Protein AF-A0A5C8A0R7-F1 (afdb_monomer_lite)

Radius of gyration: 26.35 Å; chains: 1; bounding box: 54×66×51 Å

Sequence (247 aa):
MQIGRTAVRHRSPSNAPSEWQQAALAEFAAKVAEGAPAAGMTSSSTVDVNGESRFRFAQSIPTEAPCLACHGDTVAPPIKAEIDKHYPQDTATGFKEGDLRGMFWVEFPMTPAATPVSQNPPDQRAPIVMSEAQRVSLRLEMRGRMETLQGVMAALASGDWSEVAKRAEEGTRGQHRGVDFRSALPQEWFGMARPMHGEFAAIQHEAEGQKRVDVALQHLAKAGQYCTSCHATFRPVTPNESAVAQQ

Secondary structure (DSSP, 8-state):
-EEEEE-SS-SSGGGPPPHHHHHHHHHHHHHHHTT--STT-EEEEEEEETTEEEEEEEEEEE--GGGHHHHBSS--HHHHHHHHHH-TT-----B-TT-EEEEEEEEEE--S------SSS---SEEEE--HHHHHHHHHHHHHHHHHHHHHHHHHHHT-HHHHHHHHHHHHH----SS--GGGS-HHHHHHHHHHHHHHHHHHHHHHTT--HHHHHHHHHHHHHHHHHHHHHEEEE-HHHHHHTT-

Structure (mmCIF, N/CA/C/O backbone):
data_AF-A0A5C8A0R7-F1
#
_entry.id   AF-A0A5C8A0R7-F1
#
loop_
_atom_site.group_PDB
_atom_site.id
_atom_site.type_symbol
_atom_site.label_atom_id
_atom_site.label_alt_id
_atom_site.label_comp_id
_atom_site.label_asym_id
_atom_site.label_entity_id
_atom_site.label_seq_id
_atom_site.pdbx_PDB_ins_code
_atom_site.Cartn_x
_atom_site.Cartn_y
_atom_site.Cartn_z
_atom_site.occupancy
_atom_site.B_iso_or_equiv
_atom_site.auth_seq_id
_atom_site.auth_comp_id
_atom_site.auth_asym_id
_atom_site.auth_atom_id
_atom_site.pdbx_PDB_model_num
ATOM 1 N N . MET A 1 1 ? -5.101 -13.933 -18.119 1.00 85.81 1 MET A N 1
ATOM 2 C CA . MET A 1 1 ? -4.647 -14.387 -16.789 1.00 85.81 1 MET A CA 1
ATOM 3 C C . MET A 1 1 ? -5.835 -14.367 -15.848 1.00 85.81 1 MET A C 1
ATOM 5 O O . MET A 1 1 ? -6.566 -13.385 -15.841 1.00 85.81 1 MET A O 1
ATOM 9 N N . GLN A 1 2 ? -6.041 -15.444 -15.101 1.00 92.12 2 GLN A N 1
ATOM 10 C CA . GLN A 1 2 ? -7.071 -15.581 -14.079 1.00 92.12 2 GLN A CA 1
ATOM 11 C C . GLN A 1 2 ? -6.405 -15.978 -12.763 1.00 92.12 2 GLN A C 1
ATOM 13 O O . GLN A 1 2 ? -5.442 -16.742 -12.762 1.00 92.12 2 GLN A O 1
ATOM 18 N N . ILE A 1 3 ? -6.911 -15.435 -11.661 1.00 96.06 3 ILE A N 1
ATOM 19 C CA . ILE A 1 3 ? -6.436 -15.695 -10.304 1.00 96.06 3 ILE A CA 1
ATOM 20 C C . ILE A 1 3 ? -7.644 -15.842 -9.388 1.00 96.06 3 ILE A C 1
ATOM 22 O O . ILE A 1 3 ? -8.649 -15.149 -9.561 1.00 96.06 3 ILE A O 1
ATOM 26 N N . GLY A 1 4 ? -7.552 -16.724 -8.402 1.00 95.88 4 GLY A N 1
ATOM 27 C CA . GLY A 1 4 ? -8.621 -16.888 -7.433 1.00 95.88 4 GLY A CA 1
ATOM 28 C C . GLY A 1 4 ? -8.250 -17.788 -6.270 1.00 95.88 4 GLY A C 1
ATOM 29 O O . GLY A 1 4 ? -7.100 -18.188 -6.086 1.00 95.88 4 GLY A O 1
ATOM 30 N N . ARG A 1 5 ? -9.267 -18.107 -5.472 1.00 96.50 5 ARG A N 1
ATOM 31 C CA . ARG A 1 5 ? -9.199 -19.088 -4.389 1.00 96.50 5 ARG A CA 1
ATOM 32 C C . ARG A 1 5 ? -10.359 -20.058 -4.516 1.00 96.50 5 ARG A C 1
ATOM 34 O O . ARG A 1 5 ? -11.458 -19.646 -4.862 1.00 96.50 5 ARG A O 1
ATOM 41 N N . THR A 1 6 ? -10.153 -21.325 -4.203 1.00 96.94 6 THR A N 1
ATOM 42 C CA . THR A 1 6 ? -11.236 -22.317 -4.164 1.00 96.94 6 THR A CA 1
ATOM 43 C C . THR A 1 6 ? -10.976 -23.365 -3.086 1.00 96.94 6 THR A C 1
ATOM 45 O O . THR A 1 6 ? -9.922 -23.366 -2.451 1.00 96.94 6 THR A O 1
ATOM 48 N N . ALA A 1 7 ? -11.974 -24.190 -2.797 1.00 95.38 7 ALA A N 1
ATOM 49 C CA . ALA A 1 7 ? -11.929 -25.210 -1.763 1.00 95.38 7 ALA A CA 1
ATOM 50 C C . ALA A 1 7 ? -12.954 -26.307 -2.056 1.00 95.38 7 ALA A C 1
ATOM 52 O O . ALA A 1 7 ? -14.003 -26.037 -2.641 1.00 95.38 7 ALA A O 1
ATOM 53 N N . VAL A 1 8 ? -12.687 -27.519 -1.561 1.00 87.88 8 VAL A N 1
ATOM 54 C CA . VAL A 1 8 ? -13.665 -28.620 -1.582 1.00 87.88 8 VAL A CA 1
ATOM 55 C C . VAL A 1 8 ? -14.896 -28.225 -0.759 1.00 87.88 8 VAL A C 1
ATOM 57 O O . VAL A 1 8 ? -16.015 -28.241 -1.259 1.00 87.88 8 VAL A O 1
ATOM 60 N N . ARG A 1 9 ? -14.665 -27.753 0.475 1.00 93.38 9 ARG A N 1
ATOM 61 C CA . ARG A 1 9 ? -15.673 -27.138 1.351 1.00 93.38 9 ARG A CA 1
ATOM 62 C C . ARG A 1 9 ? -15.682 -25.619 1.159 1.00 93.38 9 ARG A C 1
ATOM 64 O O . ARG A 1 9 ? -14.758 -24.917 1.593 1.00 93.38 9 ARG A O 1
ATOM 71 N N . HIS A 1 10 ? -16.702 -25.098 0.484 1.00 93.06 10 HIS A N 1
ATOM 72 C CA . HIS A 1 10 ? -16.799 -23.689 0.101 1.00 93.06 10 HIS A CA 1
ATOM 73 C C . HIS A 1 10 ? -18.039 -23.006 0.690 1.00 93.06 10 HIS A C 1
ATOM 75 O O . HIS A 1 10 ? -19.079 -23.620 0.905 1.00 93.06 10 HIS A O 1
ATOM 81 N N . ARG A 1 11 ? -17.890 -21.703 0.964 1.00 94.50 11 ARG A N 1
ATOM 82 C CA . ARG A 1 11 ? -18.927 -20.858 1.574 1.00 94.50 11 ARG A CA 1
ATOM 83 C C . ARG A 1 11 ? -19.973 -20.405 0.555 1.00 94.50 11 ARG A C 1
ATOM 85 O O . ARG A 1 11 ? -21.159 -20.390 0.844 1.00 94.50 11 ARG A O 1
ATOM 92 N N . SER A 1 12 ? -19.516 -20.044 -0.643 1.00 93.12 12 SER A N 1
ATOM 93 C CA . SER A 1 12 ? -20.375 -19.639 -1.756 1.00 93.12 12 SER A CA 1
ATOM 94 C C . SER A 1 12 ? -20.307 -20.682 -2.872 1.00 93.12 12 SER A C 1
ATOM 96 O O . SER A 1 12 ? -19.185 -20.996 -3.287 1.00 93.12 12 SER A O 1
ATOM 98 N N . PRO A 1 13 ? -21.444 -21.155 -3.416 1.00 91.81 13 PRO A N 1
ATOM 99 C CA . PRO A 1 13 ? -21.477 -22.056 -4.573 1.00 91.81 13 PRO A CA 1
ATOM 100 C C . PRO A 1 13 ? -20.728 -21.508 -5.791 1.00 91.81 13 PRO A C 1
ATOM 102 O O . PRO A 1 13 ? -20.124 -22.258 -6.549 1.00 91.81 13 PRO A O 1
ATOM 105 N N . SER A 1 14 ? -20.698 -20.181 -5.956 1.00 91.62 14 SER A N 1
ATOM 106 C CA . SER A 1 14 ? -19.953 -19.518 -7.035 1.00 91.62 14 SER A CA 1
ATOM 107 C C . SER A 1 14 ? -18.437 -19.727 -6.951 1.00 91.62 14 SER A C 1
ATOM 109 O O . SER A 1 14 ? -17.717 -19.390 -7.884 1.00 91.62 14 SER A O 1
ATOM 111 N N . ASN A 1 15 ? -17.945 -20.224 -5.815 1.00 92.69 15 ASN A N 1
ATOM 112 C CA . ASN A 1 15 ? -16.539 -20.498 -5.560 1.00 92.69 15 ASN A CA 1
ATOM 113 C C . ASN A 1 15 ? -16.192 -21.988 -5.713 1.00 92.69 15 ASN A C 1
ATOM 115 O O . ASN A 1 15 ? -15.106 -22.402 -5.291 1.00 92.69 15 ASN A O 1
ATOM 119 N N . ALA A 1 16 ? -17.112 -22.793 -6.255 1.00 93.94 16 ALA A N 1
ATOM 120 C CA . ALA A 1 16 ? -16.879 -24.198 -6.540 1.00 93.94 16 ALA A CA 1
ATOM 121 C C . ALA A 1 16 ? -15.702 -24.369 -7.525 1.00 93.94 16 ALA A C 1
ATOM 123 O O . ALA A 1 16 ? -15.569 -23.586 -8.469 1.00 93.94 16 ALA A O 1
ATOM 124 N N . PRO A 1 17 ? -14.827 -25.361 -7.302 1.00 96.25 17 PRO A N 1
ATOM 125 C CA . PRO A 1 17 ? -13.653 -25.575 -8.138 1.00 96.25 17 PRO A CA 1
ATOM 126 C C . PRO A 1 17 ? -14.026 -26.103 -9.532 1.00 96.25 17 PRO A C 1
ATOM 128 O O . PRO A 1 17 ? -14.898 -26.963 -9.669 1.00 96.25 17 PRO A O 1
ATOM 131 N N . SER A 1 18 ? -13.308 -25.647 -10.561 1.00 94.94 18 SER A N 1
ATOM 132 C CA . SER A 1 18 ? -13.307 -26.277 -11.888 1.00 94.94 18 SER A CA 1
ATOM 133 C C . SER A 1 18 ? -12.662 -27.671 -11.851 1.00 94.94 18 SER A C 1
ATOM 135 O O . SER A 1 18 ? -12.066 -28.064 -10.851 1.00 94.94 18 SER A O 1
ATOM 137 N N . GLU A 1 19 ? -12.732 -28.421 -12.950 1.00 94.44 19 GLU A N 1
ATOM 138 C CA . GLU A 1 19 ? -12.201 -29.791 -13.027 1.00 94.44 19 GLU A CA 1
ATOM 139 C C . GLU A 1 19 ? -10.717 -29.894 -12.629 1.00 94.44 19 GLU A C 1
ATOM 141 O O . GLU A 1 19 ? -10.350 -30.680 -11.757 1.00 94.44 19 GLU A O 1
ATOM 146 N N . TRP A 1 20 ? -9.852 -29.03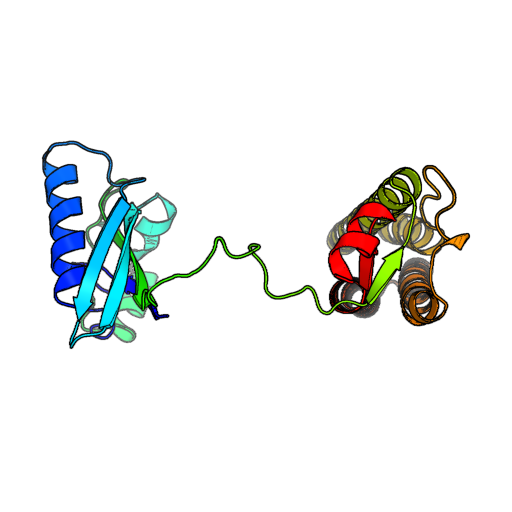9 -13.185 1.00 95.25 20 TRP A N 1
ATOM 147 C CA . TRP A 1 20 ? -8.427 -29.068 -12.837 1.00 95.25 20 TRP A CA 1
ATOM 148 C C . TRP A 1 20 ? -8.173 -28.606 -11.399 1.00 95.25 20 TRP A C 1
ATOM 150 O O . TRP A 1 20 ? -7.243 -29.073 -10.742 1.00 95.25 20 TRP A O 1
ATOM 160 N N . GLN A 1 21 ? -9.015 -27.703 -10.894 1.00 97.69 21 GLN A N 1
ATOM 161 C CA . GLN A 1 21 ? -8.918 -27.221 -9.524 1.00 97.69 21 GLN A CA 1
ATOM 162 C C . GLN A 1 21 ? -9.318 -28.305 -8.520 1.00 97.69 21 GLN A C 1
ATOM 164 O O . GLN A 1 21 ? -8.704 -28.411 -7.461 1.00 97.69 21 GLN A O 1
ATOM 169 N N . GLN A 1 22 ? -10.309 -29.133 -8.861 1.00 96.81 22 GLN A N 1
ATOM 170 C CA . GLN A 1 22 ? -10.687 -30.312 -8.082 1.00 96.81 22 GLN A CA 1
ATOM 171 C C . GLN A 1 22 ? -9.537 -31.316 -8.023 1.00 96.81 22 GLN A C 1
ATOM 173 O O . GLN A 1 22 ? -9.211 -31.790 -6.937 1.00 96.81 22 GLN A O 1
ATOM 178 N N . ALA A 1 23 ? -8.880 -31.583 -9.156 1.00 95.69 23 ALA A N 1
ATOM 179 C CA . ALA A 1 23 ? -7.729 -32.480 -9.205 1.00 95.69 23 ALA A CA 1
ATOM 180 C C . ALA A 1 23 ? -6.568 -31.986 -8.321 1.00 95.69 23 ALA A C 1
ATOM 182 O O . ALA A 1 23 ? -6.043 -32.755 -7.519 1.00 95.69 23 ALA A O 1
ATOM 183 N N . ALA A 1 24 ? -6.220 -30.695 -8.390 1.00 96.44 24 ALA A N 1
ATOM 184 C CA . ALA A 1 24 ? -5.169 -30.113 -7.549 1.00 96.44 24 ALA A CA 1
ATOM 185 C C . ALA A 1 24 ? -5.521 -30.158 -6.047 1.00 96.44 24 ALA A C 1
ATOM 187 O O . ALA A 1 24 ? -4.684 -30.507 -5.215 1.00 96.44 24 ALA A O 1
ATOM 188 N N . LEU A 1 25 ? -6.774 -29.858 -5.685 1.00 97.69 25 LEU A N 1
ATOM 189 C CA . LEU A 1 25 ? -7.250 -29.984 -4.303 1.00 97.69 25 LEU A CA 1
ATOM 190 C C . LEU A 1 25 ? -7.200 -31.433 -3.802 1.00 97.69 25 LEU A C 1
ATOM 192 O O . LEU A 1 25 ? -6.834 -31.656 -2.649 1.00 97.69 25 LEU A O 1
ATOM 196 N N . ALA A 1 26 ? -7.556 -32.403 -4.647 1.00 96.81 26 ALA A N 1
ATOM 197 C CA . ALA A 1 26 ? -7.488 -33.823 -4.313 1.00 96.81 26 ALA A CA 1
ATOM 198 C C . ALA A 1 26 ? -6.038 -34.289 -4.112 1.00 96.81 26 ALA A C 1
ATOM 200 O O . ALA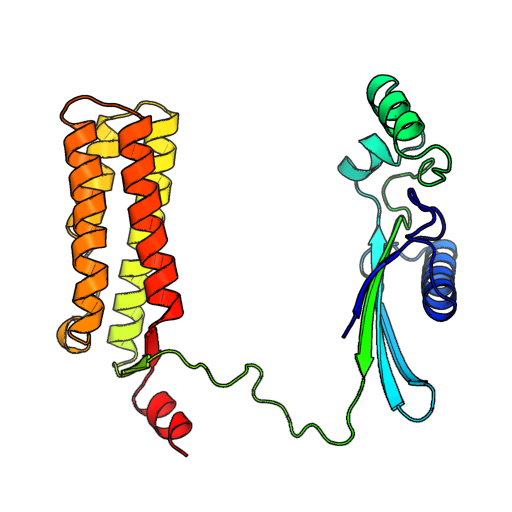 A 1 26 ? -5.765 -35.024 -3.166 1.00 96.81 26 ALA A O 1
ATOM 201 N N . GLU A 1 27 ? -5.102 -33.808 -4.935 1.00 96.50 27 GLU A N 1
ATOM 202 C CA . GLU A 1 27 ? -3.667 -34.073 -4.777 1.00 96.50 27 GLU A CA 1
ATOM 203 C C . GLU A 1 27 ? -3.147 -33.560 -3.423 1.00 96.50 27 GLU A C 1
ATOM 205 O O . GLU A 1 27 ? -2.478 -34.287 -2.687 1.00 96.50 27 GLU A O 1
ATOM 210 N N . PHE A 1 28 ? -3.496 -32.324 -3.051 1.00 97.75 28 PHE A N 1
ATOM 211 C CA . PHE A 1 28 ? -3.139 -31.770 -1.744 1.00 97.75 28 PHE A CA 1
ATOM 212 C C . PHE A 1 28 ? -3.789 -32.542 -0.592 1.00 97.75 28 PHE A C 1
ATOM 214 O O . PHE A 1 28 ? -3.128 -32.818 0.407 1.00 97.75 28 PHE A O 1
ATOM 221 N N . ALA A 1 29 ? -5.063 -32.916 -0.722 1.00 96.00 29 ALA A N 1
ATOM 222 C CA . ALA A 1 29 ? -5.764 -33.687 0.300 1.00 96.00 29 ALA A CA 1
ATOM 223 C C . ALA A 1 29 ? -5.137 -35.076 0.509 1.00 96.00 29 ALA A C 1
ATOM 225 O O . ALA A 1 29 ? -5.003 -35.509 1.652 1.00 96.00 29 ALA A O 1
ATOM 226 N N . ALA A 1 30 ? -4.705 -35.744 -0.565 1.00 96.62 30 ALA A N 1
ATOM 227 C CA . ALA A 1 30 ? -4.010 -37.027 -0.487 1.00 96.62 30 ALA A CA 1
ATOM 228 C C . ALA A 1 30 ? -2.676 -36.902 0.266 1.00 96.62 30 ALA A C 1
ATOM 230 O O . ALA A 1 30 ? -2.440 -37.642 1.216 1.00 96.62 30 ALA A O 1
ATOM 231 N N . LYS A 1 31 ? -1.859 -35.894 -0.065 1.00 96.06 31 LYS A N 1
ATOM 232 C CA . LYS A 1 31 ? -0.596 -35.615 0.644 1.00 96.06 31 LYS A CA 1
ATOM 233 C C . LYS A 1 31 ? -0.813 -35.343 2.136 1.00 96.06 31 LYS A C 1
ATOM 235 O O . LYS A 1 31 ? -0.051 -35.827 2.969 1.00 96.06 31 LYS A O 1
ATOM 240 N N . VAL A 1 32 ? -1.866 -34.602 2.488 1.00 96.25 32 VAL A N 1
ATOM 241 C CA . VAL A 1 32 ? -2.235 -34.367 3.896 1.00 96.25 32 VAL A CA 1
ATOM 242 C C . VAL A 1 32 ? -2.651 -35.664 4.589 1.00 96.25 32 VAL A C 1
ATOM 244 O O . VAL A 1 32 ? -2.243 -35.903 5.723 1.00 96.25 32 VAL A O 1
ATOM 247 N N . ALA A 1 33 ? -3.408 -36.532 3.913 1.00 94.44 33 ALA A N 1
ATOM 248 C CA . ALA A 1 33 ? -3.786 -37.841 4.448 1.00 94.44 33 ALA A CA 1
ATOM 249 C C . ALA A 1 33 ? -2.574 -38.767 4.670 1.00 94.44 33 ALA A C 1
ATOM 251 O O . ALA A 1 33 ? -2.596 -39.599 5.574 1.00 94.44 33 ALA A O 1
ATOM 252 N N . GLU A 1 34 ? -1.503 -38.587 3.896 1.00 95.94 34 GLU A N 1
ATOM 253 C CA . GLU A 1 34 ? -0.212 -39.271 4.063 1.00 95.94 34 GLU A CA 1
ATOM 254 C C . GLU A 1 34 ? 0.672 -38.654 5.168 1.00 95.94 34 GLU A C 1
ATOM 256 O O . GLU A 1 34 ? 1.753 -39.166 5.458 1.00 95.94 34 GLU A O 1
ATOM 261 N N . GLY A 1 35 ? 0.216 -37.579 5.820 1.00 94.25 35 GLY A N 1
ATOM 262 C CA . GLY A 1 35 ? 0.898 -36.935 6.944 1.00 94.25 35 GLY A CA 1
ATOM 263 C C . GLY A 1 35 ? 1.738 -35.710 6.576 1.00 94.25 35 GLY A C 1
ATOM 264 O O . GLY A 1 35 ? 2.424 -35.168 7.444 1.00 94.25 35 GLY A O 1
ATOM 265 N N . ALA A 1 36 ? 1.695 -35.239 5.324 1.00 95.00 36 ALA A N 1
ATOM 266 C CA . ALA A 1 36 ? 2.331 -33.977 4.958 1.00 95.00 36 ALA A CA 1
ATOM 267 C C . ALA A 1 36 ? 1.569 -32.780 5.567 1.00 95.00 36 ALA A C 1
ATOM 269 O O . ALA A 1 36 ? 0.337 -32.801 5.647 1.00 95.00 36 ALA A O 1
ATOM 270 N N . PRO A 1 37 ? 2.260 -31.697 5.967 1.00 95.56 37 PRO A N 1
ATOM 271 C CA . PRO A 1 37 ? 1.583 -30.492 6.429 1.00 95.56 37 PRO A CA 1
ATOM 272 C C . PRO A 1 37 ? 0.761 -29.857 5.298 1.00 95.56 37 PRO A C 1
ATOM 274 O O . PRO A 1 37 ? 1.216 -29.767 4.157 1.00 95.56 37 PRO A O 1
ATOM 277 N N . ALA A 1 38 ? -0.427 -29.334 5.623 1.00 94.81 38 ALA A N 1
ATOM 278 C CA . ALA A 1 38 ? -1.249 -28.597 4.659 1.00 94.81 38 ALA A CA 1
ATOM 279 C C . ALA A 1 38 ? -0.579 -27.300 4.169 1.00 94.81 38 ALA A C 1
ATOM 281 O O . ALA A 1 38 ? -0.938 -26.775 3.116 1.00 94.81 38 ALA A O 1
ATOM 282 N N . ALA A 1 39 ? 0.376 -26.765 4.931 1.00 93.31 39 ALA A N 1
ATOM 283 C CA . ALA A 1 39 ? 1.085 -25.533 4.621 1.00 93.31 39 ALA A CA 1
ATOM 284 C C . ALA A 1 39 ? 2.169 -25.735 3.548 1.00 93.31 39 ALA A C 1
ATOM 286 O O . ALA A 1 39 ? 2.936 -26.693 3.589 1.00 93.31 39 ALA A O 1
ATOM 287 N N . GLY A 1 40 ? 2.275 -24.781 2.620 1.00 86.56 40 GLY A N 1
ATOM 288 C CA . GLY A 1 40 ? 3.410 -24.680 1.694 1.00 86.56 40 GLY A CA 1
ATOM 289 C C . GLY A 1 40 ? 3.401 -25.644 0.503 1.00 86.56 40 GLY A C 1
ATOM 290 O O . GLY A 1 40 ? 4.358 -25.636 -0.270 1.00 86.56 40 GLY A O 1
ATOM 291 N N . MET A 1 41 ? 2.346 -26.440 0.302 1.00 93.56 41 MET A N 1
ATOM 292 C CA . MET A 1 41 ? 2.242 -27.280 -0.891 1.00 93.56 41 MET A CA 1
ATOM 293 C C . MET A 1 41 ? 1.936 -26.438 -2.127 1.00 93.56 41 MET A C 1
ATOM 295 O O . MET A 1 41 ? 1.079 -25.552 -2.107 1.00 93.56 41 MET A O 1
ATOM 299 N N . THR A 1 42 ? 2.617 -26.759 -3.223 1.00 94.81 42 THR A N 1
ATOM 300 C CA . THR A 1 42 ? 2.369 -26.169 -4.536 1.00 94.81 42 THR A CA 1
ATOM 301 C C . THR A 1 42 ? 2.262 -27.258 -5.600 1.00 94.81 42 THR A C 1
ATOM 303 O O . THR A 1 42 ? 2.804 -28.353 -5.443 1.00 94.81 42 THR A O 1
ATOM 306 N N . SER A 1 43 ? 1.525 -26.963 -6.666 1.00 89.62 43 SER A N 1
ATOM 307 C CA . SER A 1 43 ? 1.430 -27.784 -7.874 1.00 89.62 43 SER A CA 1
ATOM 308 C C . SER A 1 43 ? 1.411 -26.854 -9.082 1.00 89.62 43 SER A C 1
ATOM 310 O O . SER A 1 43 ? 0.799 -25.782 -9.041 1.00 89.62 43 SER A O 1
ATOM 312 N N . SER A 1 44 ? 2.112 -27.225 -10.149 1.00 90.88 44 SER A N 1
ATOM 313 C CA . SER A 1 44 ? 2.114 -26.472 -11.397 1.00 90.88 44 SER A CA 1
ATOM 314 C C . SER A 1 44 ? 2.126 -27.401 -12.598 1.00 90.88 44 SER A C 1
ATOM 316 O O . SER A 1 44 ? 2.673 -28.501 -12.559 1.00 90.88 44 SER A O 1
ATOM 318 N N . SER A 1 45 ? 1.483 -26.965 -13.675 1.00 88.56 45 SER A N 1
ATOM 319 C CA . SER A 1 45 ? 1.445 -27.704 -14.932 1.00 88.56 45 SER A CA 1
ATOM 320 C C . SER A 1 45 ? 1.273 -26.757 -16.108 1.00 88.56 45 SER A C 1
ATOM 322 O O . SER A 1 45 ? 0.653 -25.702 -15.989 1.00 88.56 45 SER A O 1
ATOM 324 N N . THR A 1 46 ? 1.804 -27.160 -17.256 1.00 90.00 46 THR A N 1
ATOM 325 C CA . THR A 1 46 ? 1.467 -26.558 -18.544 1.00 90.00 46 THR A CA 1
ATOM 326 C C . THR A 1 46 ? 0.598 -27.551 -19.297 1.00 90.00 46 THR A C 1
ATOM 328 O O . THR A 1 46 ? 0.973 -28.715 -19.428 1.00 90.00 46 THR A O 1
ATOM 331 N N . VAL A 1 47 ? -0.564 -27.107 -19.762 1.00 89.38 47 VAL A N 1
ATOM 332 C CA . VAL A 1 47 ? -1.540 -27.934 -20.476 1.00 89.38 47 VAL A CA 1
ATOM 333 C C . VAL A 1 47 ? -1.988 -27.236 -21.750 1.00 89.38 47 VAL A C 1
ATOM 335 O O . VAL A 1 47 ? -2.095 -26.016 -21.774 1.00 89.38 47 VAL A O 1
ATOM 338 N N . ASP A 1 48 ? -2.306 -27.988 -22.794 1.00 88.31 48 ASP A N 1
ATOM 339 C CA . ASP A 1 48 ? -2.964 -27.430 -23.973 1.00 88.31 48 ASP A CA 1
ATOM 340 C C . ASP A 1 48 ? -4.482 -27.449 -23.778 1.00 88.31 48 ASP A C 1
ATOM 342 O O . ASP A 1 48 ? -5.090 -28.500 -23.576 1.00 88.31 48 ASP A O 1
ATOM 346 N N . VAL A 1 49 ? -5.109 -26.273 -23.835 1.00 83.62 49 VAL A N 1
ATOM 347 C CA . VAL A 1 49 ? -6.563 -26.106 -23.745 1.00 83.62 49 VAL A CA 1
ATOM 348 C C . VAL A 1 49 ? -7.037 -25.488 -25.052 1.00 83.62 49 VAL A C 1
ATOM 350 O O . VAL A 1 49 ? -6.758 -24.326 -25.328 1.00 83.62 49 VAL A O 1
ATOM 353 N N . ASN A 1 50 ? -7.751 -26.262 -25.875 1.00 84.44 50 ASN A N 1
ATOM 354 C CA . ASN A 1 50 ? -8.271 -25.815 -27.177 1.00 84.44 50 ASN A CA 1
ATOM 355 C C . ASN A 1 50 ? -7.195 -25.240 -28.124 1.00 84.44 50 ASN A C 1
ATOM 357 O O . ASN A 1 50 ? -7.444 -24.271 -28.837 1.00 84.44 50 ASN A O 1
ATOM 361 N N . GLY A 1 51 ? -5.994 -25.829 -28.125 1.00 81.50 51 GLY A N 1
ATOM 362 C CA . GLY A 1 51 ? -4.872 -25.378 -28.958 1.00 81.50 51 GLY A CA 1
ATOM 363 C C . GLY A 1 51 ? -4.107 -24.167 -28.410 1.00 81.50 51 GLY A C 1
ATOM 364 O O . GLY A 1 51 ? -3.200 -23.678 -29.077 1.00 81.50 51 GLY A O 1
ATOM 365 N N . GLU A 1 52 ? -4.443 -23.694 -27.207 1.00 83.25 52 GLU A N 1
ATOM 366 C CA . GLU A 1 52 ? -3.695 -22.671 -26.478 1.00 83.25 52 GLU A CA 1
ATOM 367 C C . GLU A 1 52 ? -2.985 -23.314 -25.280 1.00 83.25 52 GLU A C 1
ATOM 369 O O . GLU A 1 52 ? -3.631 -23.853 -24.375 1.00 83.25 52 GLU A O 1
ATOM 374 N N . SER A 1 53 ? -1.654 -23.246 -25.258 1.00 88.75 53 SER A N 1
ATOM 375 C CA . SER A 1 53 ? -0.878 -23.686 -24.101 1.00 88.75 53 SER A CA 1
ATOM 376 C C . SER A 1 53 ? -1.198 -22.782 -22.912 1.00 88.75 53 SER A C 1
ATOM 378 O O . SER A 1 53 ? -1.221 -21.560 -23.045 1.00 88.75 53 SER A O 1
ATOM 380 N N . ARG A 1 54 ? -1.475 -23.352 -21.741 1.00 89.81 54 ARG A N 1
ATOM 381 C CA . ARG A 1 54 ? -1.826 -22.638 -20.510 1.00 89.81 54 ARG A CA 1
ATOM 382 C C . ARG A 1 54 ? -1.021 -23.159 -19.340 1.00 89.81 54 ARG A C 1
ATOM 384 O O . ARG A 1 54 ? -0.975 -24.359 -19.095 1.00 89.81 54 ARG A O 1
ATOM 391 N N . PHE A 1 55 ? -0.437 -22.242 -18.584 1.00 92.12 55 PHE A N 1
ATOM 392 C CA . PHE A 1 55 ? 0.186 -22.542 -17.309 1.00 92.12 55 PHE A CA 1
ATOM 393 C C . PHE A 1 55 ? -0.845 -22.445 -16.194 1.00 92.12 55 PHE A C 1
ATOM 395 O O . PHE A 1 55 ? -1.622 -21.489 -16.126 1.00 92.12 55 PHE A O 1
ATOM 402 N N . ARG A 1 56 ? -0.821 -23.435 -15.309 1.00 96.00 56 ARG A N 1
ATOM 403 C CA . ARG A 1 56 ? -1.636 -23.542 -14.106 1.00 96.00 56 ARG A CA 1
ATOM 404 C C . ARG A 1 56 ? -0.718 -23.633 -12.907 1.00 96.00 56 ARG A C 1
ATOM 406 O O . ARG A 1 56 ? 0.250 -24.389 -12.916 1.00 96.00 56 ARG A O 1
ATOM 413 N N . PHE A 1 57 ? -1.061 -22.899 -11.864 1.00 96.25 57 PHE A N 1
ATOM 414 C CA . PHE A 1 57 ? -0.409 -22.970 -10.568 1.00 96.25 57 PHE A CA 1
ATOM 415 C C . PHE A 1 57 ? -1.463 -23.042 -9.473 1.00 96.25 57 PHE A C 1
ATOM 417 O O . PHE A 1 57 ? -2.477 -22.344 -9.537 1.00 96.25 57 PHE A O 1
ATOM 424 N N . ALA A 1 58 ? -1.203 -23.860 -8.463 1.00 97.12 58 ALA A N 1
ATOM 425 C CA . ALA A 1 58 ? -2.007 -23.980 -7.263 1.00 97.12 58 ALA A CA 1
ATOM 426 C C . ALA A 1 58 ? -1.104 -23.976 -6.028 1.00 97.12 58 ALA A C 1
ATOM 428 O O . ALA A 1 58 ? -0.038 -24.591 -6.027 1.00 97.12 58 ALA A O 1
ATOM 429 N N . GLN A 1 59 ? -1.558 -23.318 -4.966 1.00 97.75 59 GLN A N 1
ATOM 430 C CA . GLN A 1 59 ? -0.899 -23.297 -3.664 1.00 97.75 59 GLN A CA 1
ATOM 431 C C . GLN A 1 59 ? -1.923 -23.564 -2.569 1.00 97.75 59 GLN A C 1
ATOM 433 O O . GLN A 1 59 ? -2.957 -22.897 -2.517 1.00 97.75 59 GLN A O 1
ATOM 438 N N . SER A 1 60 ? -1.638 -24.519 -1.689 1.00 97.50 60 SER A N 1
ATOM 439 C CA . SER A 1 60 ? -2.531 -24.878 -0.591 1.00 97.50 60 SER A CA 1
ATOM 440 C C . SER A 1 60 ? -2.715 -23.732 0.412 1.00 97.50 60 SER A C 1
ATOM 442 O O . SER A 1 60 ? -1.822 -22.918 0.652 1.00 97.50 60 SER A O 1
ATOM 444 N N . ILE A 1 61 ? -3.901 -23.680 1.015 1.00 97.75 61 ILE A N 1
ATOM 445 C CA . ILE A 1 61 ? -4.243 -22.777 2.115 1.00 97.75 61 ILE A CA 1
ATOM 446 C C . ILE A 1 61 ? -4.471 -23.650 3.350 1.00 97.75 61 ILE A C 1
ATOM 448 O O . ILE A 1 61 ? -5.474 -24.369 3.377 1.00 97.75 61 ILE A O 1
ATOM 452 N N . PRO A 1 62 ? -3.583 -23.623 4.355 1.00 97.19 62 PRO A N 1
ATOM 453 C CA . PRO A 1 62 ? -3.865 -24.218 5.654 1.00 97.19 62 PRO A CA 1
ATOM 454 C C . PRO A 1 62 ? -4.826 -23.325 6.454 1.00 97.19 62 PRO A C 1
ATOM 456 O O . PRO A 1 62 ? -4.943 -22.124 6.204 1.00 97.19 62 PRO A O 1
ATOM 459 N N . THR A 1 63 ? -5.521 -23.892 7.430 1.00 97.31 63 THR A N 1
ATOM 460 C CA . THR A 1 63 ? -6.170 -23.121 8.496 1.00 97.31 63 THR A CA 1
ATOM 461 C C . THR A 1 63 ? -5.170 -22.761 9.592 1.00 97.31 63 THR A C 1
ATOM 463 O O . THR A 1 63 ? -4.366 -23.583 10.020 1.00 97.31 63 THR A O 1
ATOM 466 N N . GLU A 1 64 ? -5.284 -21.540 10.101 1.00 96.00 64 GLU A N 1
ATOM 467 C CA . GLU A 1 64 ? -4.575 -21.049 11.291 1.00 96.00 64 GLU A CA 1
ATOM 468 C C . GLU A 1 64 ? -5.597 -20.635 12.360 1.00 96.00 64 GLU A C 1
ATOM 470 O O . GLU A 1 64 ? -6.791 -20.513 12.056 1.00 96.00 64 GLU A O 1
ATOM 475 N N . ALA A 1 65 ? -5.157 -20.366 13.594 1.00 96.12 65 ALA A N 1
ATOM 476 C CA . ALA A 1 65 ? -6.043 -19.958 14.690 1.00 96.12 65 ALA A CA 1
ATOM 477 C C . ALA A 1 65 ? -7.099 -18.882 14.315 1.00 96.12 65 ALA A C 1
ATOM 479 O O . ALA A 1 65 ? -8.280 -19.089 14.618 1.00 96.12 65 ALA A O 1
ATOM 480 N N . PRO A 1 66 ? -6.779 -17.787 13.586 1.00 96.44 66 PRO A N 1
ATOM 481 C CA . PRO A 1 66 ? -7.787 -16.800 13.182 1.00 96.44 66 PRO A CA 1
ATOM 482 C C . PRO A 1 66 ? -8.844 -17.343 12.209 1.00 96.44 66 PRO A C 1
ATOM 484 O O . PRO A 1 66 ? -9.985 -16.882 12.209 1.00 96.44 66 PRO A O 1
ATOM 487 N N . CYS A 1 67 ? -8.500 -18.334 11.379 1.00 96.69 67 CYS A N 1
ATOM 488 C CA . CYS A 1 67 ? -9.440 -18.939 10.436 1.00 96.69 67 CYS A CA 1
ATOM 489 C C . CYS A 1 67 ? -10.592 -19.643 11.165 1.00 96.69 67 CYS A C 1
ATOM 491 O O . CYS A 1 67 ? -11.723 -19.665 10.667 1.00 96.69 67 CYS A O 1
ATOM 493 N N . LEU A 1 68 ? -10.315 -20.207 12.344 1.00 97.56 68 LEU A N 1
ATOM 494 C CA . LEU A 1 68 ? -11.249 -21.056 13.080 1.00 97.56 68 LEU A CA 1
ATOM 495 C C . LEU A 1 68 ? -12.431 -20.288 13.676 1.00 97.56 68 LEU A C 1
ATOM 497 O O . LEU A 1 68 ? -13.473 -20.892 13.908 1.00 97.56 68 LEU A O 1
ATOM 501 N N . ALA A 1 69 ? -12.338 -18.962 13.811 1.00 97.12 69 ALA A N 1
ATOM 502 C CA . ALA A 1 69 ? -13.464 -18.132 14.246 1.00 97.12 69 ALA A CA 1
ATOM 503 C C . ALA A 1 69 ? -14.712 -18.308 13.357 1.00 97.12 69 ALA A C 1
ATOM 505 O O . ALA A 1 69 ? -15.839 -18.242 13.848 1.00 97.12 69 ALA A O 1
ATOM 506 N N . CYS A 1 70 ? -14.509 -18.568 12.058 1.00 96.75 70 CYS A N 1
ATOM 507 C CA . CYS A 1 70 ? -15.587 -18.734 11.076 1.00 96.75 70 CYS A CA 1
ATOM 508 C C . CYS A 1 70 ? -15.566 -20.092 10.355 1.00 96.75 70 CYS A C 1
ATOM 510 O O . CYS A 1 70 ? -16.528 -20.424 9.660 1.00 96.75 70 CYS A O 1
ATOM 512 N N . HIS A 1 71 ? -14.460 -20.833 10.426 1.00 97.12 71 HIS A N 1
ATOM 513 C CA . HIS A 1 71 ? -14.286 -22.130 9.764 1.00 97.12 71 HIS A CA 1
ATOM 514 C C . HIS A 1 71 ? -14.144 -23.292 10.753 1.00 97.12 71 HIS A C 1
ATOM 516 O O . HIS A 1 71 ? -14.121 -24.439 10.326 1.00 97.12 71 HIS A O 1
ATOM 522 N N . GLY A 1 72 ? -14.065 -23.022 12.055 1.00 96.50 72 GLY A N 1
ATOM 523 C CA . GLY A 1 72 ? -13.826 -24.038 13.071 1.00 96.50 72 GLY A CA 1
ATOM 524 C C . GLY A 1 72 ? -14.935 -25.084 13.197 1.00 96.50 72 GLY A C 1
ATOM 525 O O . GLY A 1 72 ? -16.033 -24.929 12.654 1.00 96.50 72 GLY A O 1
ATOM 526 N N . ASP A 1 73 ? -14.652 -26.130 13.975 1.00 94.50 73 ASP A N 1
ATOM 527 C CA . ASP A 1 73 ? -15.651 -27.101 14.453 1.00 94.50 73 ASP A CA 1
ATOM 528 C C . ASP A 1 73 ? -16.757 -26.437 15.287 1.00 94.50 73 ASP A C 1
ATOM 530 O O . ASP A 1 73 ? -17.904 -26.877 15.282 1.00 94.50 73 ASP A O 1
ATOM 534 N N . THR A 1 74 ? -16.427 -25.355 15.996 1.00 94.12 74 THR A N 1
ATOM 535 C CA . THR A 1 74 ? -17.381 -24.561 16.778 1.00 94.12 74 THR A CA 1
ATOM 536 C C . THR A 1 74 ? -17.313 -23.104 16.339 1.00 94.12 74 THR A C 1
ATOM 538 O O . THR A 1 74 ? -16.282 -22.453 16.484 1.00 94.12 74 THR A O 1
ATOM 541 N N . VAL A 1 75 ? -18.428 -22.586 15.823 1.00 96.19 75 VAL A N 1
ATOM 542 C CA . VAL A 1 75 ? -18.584 -21.183 15.417 1.00 96.19 75 VAL A CA 1
ATOM 543 C C . VAL A 1 75 ? -19.534 -20.497 16.394 1.00 96.19 75 VAL A C 1
ATOM 545 O O . VAL A 1 75 ? -20.617 -21.012 16.675 1.00 96.19 75 VAL A O 1
ATOM 548 N N . ALA A 1 76 ? -19.137 -19.335 16.919 1.00 96.88 76 ALA A N 1
ATOM 549 C CA . ALA A 1 76 ? -19.933 -18.605 17.902 1.00 96.88 76 ALA A CA 1
ATOM 550 C C . ALA A 1 76 ? -21.321 -18.230 17.334 1.00 96.88 76 ALA A C 1
ATOM 552 O O . ALA A 1 76 ? -21.401 -17.833 16.167 1.00 96.88 76 ALA A O 1
ATOM 553 N N . PRO A 1 77 ? -22.407 -18.279 18.136 1.00 97.56 77 PRO A N 1
ATOM 554 C CA . PRO A 1 77 ? -23.768 -18.072 17.633 1.00 97.56 77 PRO A CA 1
ATOM 555 C C . PRO A 1 77 ? -23.983 -16.782 16.820 1.00 97.56 77 PRO A C 1
ATOM 557 O O . PRO A 1 77 ? -24.610 -16.872 15.764 1.00 97.56 77 PRO A O 1
ATOM 560 N N . PRO A 1 78 ? -23.430 -15.608 17.206 1.00 96.88 78 PRO A N 1
ATOM 561 C CA . PRO A 1 78 ? -23.577 -14.390 16.404 1.00 96.88 78 PRO A CA 1
ATOM 562 C C . PRO A 1 78 ? -22.941 -14.499 15.011 1.00 96.88 78 PRO A C 1
ATOM 564 O O . PRO A 1 78 ? -23.506 -14.028 14.031 1.00 96.88 78 PRO A O 1
ATOM 567 N N . ILE A 1 79 ? -21.783 -15.162 14.905 1.00 97.06 79 ILE A N 1
ATOM 568 C CA . ILE A 1 79 ? -21.077 -15.360 13.630 1.00 97.06 79 ILE A CA 1
ATOM 569 C C . ILE A 1 79 ? -21.833 -16.378 12.773 1.00 97.06 79 ILE A C 1
ATOM 571 O O . ILE A 1 79 ? -22.024 -16.162 11.578 1.00 97.06 79 ILE A O 1
ATOM 575 N N . LYS A 1 80 ? -22.299 -17.475 13.384 1.00 96.44 80 LYS A N 1
ATOM 576 C CA . LYS A 1 80 ? -23.072 -18.510 12.692 1.00 96.44 80 LYS A CA 1
ATOM 577 C C . LYS A 1 80 ? -24.363 -17.945 12.097 1.00 96.44 80 LYS A C 1
ATOM 579 O O . LYS A 1 80 ? -24.669 -18.257 10.953 1.00 96.44 80 LYS A O 1
ATOM 584 N N . ALA A 1 81 ? -25.064 -17.079 12.829 1.00 97.12 81 ALA A N 1
ATOM 585 C CA . ALA A 1 81 ? -26.276 -16.425 12.344 1.00 97.12 81 ALA A CA 1
ATOM 586 C C . ALA A 1 81 ? -26.022 -15.570 11.087 1.00 97.12 81 ALA A C 1
ATOM 588 O O . ALA A 1 81 ? -26.776 -15.666 10.119 1.00 97.12 81 ALA A O 1
ATOM 589 N N . GLU A 1 82 ? -24.942 -14.781 11.063 1.00 97.75 82 GLU A N 1
ATOM 590 C CA . GLU A 1 82 ? -24.574 -14.002 9.872 1.00 97.75 82 GLU A CA 1
ATOM 591 C C . GLU A 1 82 ? -24.117 -14.897 8.712 1.00 97.75 82 GLU A C 1
ATOM 593 O O . GLU A 1 82 ? -24.464 -14.635 7.559 1.00 97.75 82 GLU A O 1
ATOM 598 N N . ILE A 1 83 ? -23.393 -15.987 8.995 1.00 96.50 83 ILE A N 1
ATOM 599 C CA . ILE A 1 83 ? -23.030 -16.974 7.970 1.00 96.50 83 ILE A CA 1
ATOM 600 C C . ILE A 1 83 ? -24.289 -17.569 7.337 1.00 96.50 83 ILE A C 1
ATOM 602 O O . ILE A 1 83 ? -24.393 -17.552 6.118 1.00 96.50 83 ILE A O 1
ATOM 606 N N . ASP A 1 84 ? -25.257 -18.027 8.128 1.00 95.88 84 ASP A N 1
ATOM 607 C CA . ASP A 1 84 ? -26.470 -18.677 7.614 1.00 95.88 84 ASP A CA 1
ATOM 608 C C . ASP A 1 84 ? -27.339 -17.726 6.793 1.00 95.88 84 ASP A C 1
ATOM 610 O O . ASP A 1 84 ? -27.894 -18.102 5.760 1.00 95.88 84 ASP A O 1
ATOM 614 N N . LYS A 1 85 ? -27.416 -16.467 7.229 1.00 97.06 85 LYS A N 1
ATOM 615 C CA . LYS A 1 85 ? -28.145 -15.409 6.531 1.00 97.06 85 LYS A CA 1
ATOM 616 C C . LYS A 1 85 ? -27.542 -15.094 5.163 1.00 97.06 85 LYS A C 1
ATOM 618 O O . LYS A 1 85 ? -28.281 -14.904 4.200 1.00 97.06 85 LYS A O 1
ATOM 623 N N . HIS A 1 86 ? -26.216 -14.999 5.076 1.00 96.38 86 HIS A N 1
ATOM 624 C CA . HIS A 1 86 ? -25.524 -14.599 3.848 1.00 96.38 86 HIS A CA 1
ATOM 625 C C . HIS A 1 86 ? -25.135 -15.780 2.948 1.00 96.38 86 HIS A C 1
ATOM 627 O O . HIS A 1 86 ? -24.974 -15.605 1.741 1.00 96.38 86 HIS A O 1
ATOM 633 N N . TYR A 1 87 ? -24.999 -16.974 3.521 1.00 96.06 87 TYR A N 1
ATOM 634 C CA . TYR A 1 87 ? -24.494 -18.180 2.873 1.00 96.06 87 TYR A CA 1
ATOM 635 C C . TYR A 1 87 ? -25.316 -19.407 3.302 1.00 96.06 87 TYR A C 1
ATOM 637 O O . TYR A 1 87 ? -24.807 -20.298 3.980 1.00 96.06 87 TYR A O 1
ATOM 645 N N . PRO A 1 88 ? -26.587 -19.508 2.875 1.00 94.62 88 PRO A N 1
ATOM 646 C CA . PRO A 1 88 ? -27.481 -20.599 3.277 1.00 94.62 88 PRO A CA 1
ATOM 647 C C . PRO A 1 88 ? -27.030 -21.990 2.795 1.00 94.62 88 PRO A C 1
ATOM 649 O O . PRO A 1 88 ? -27.553 -23.003 3.246 1.00 94.62 88 PRO A O 1
ATOM 652 N N . GLN A 1 89 ? -26.072 -22.045 1.865 1.00 95.12 89 GLN A N 1
ATOM 653 C CA . GLN A 1 89 ? -25.474 -23.270 1.324 1.00 95.12 89 GLN A CA 1
ATOM 654 C C . GLN A 1 89 ? -24.018 -23.450 1.782 1.00 95.12 89 GLN A C 1
ATOM 656 O O . GLN A 1 89 ? -23.243 -24.150 1.131 1.00 95.12 89 GLN A O 1
ATOM 661 N N . ASP A 1 90 ? -23.621 -22.780 2.866 1.00 95.50 90 ASP A N 1
ATOM 662 C CA . ASP A 1 90 ? -22.270 -22.879 3.398 1.00 95.50 90 ASP A CA 1
ATOM 663 C C . ASP A 1 90 ? -21.919 -24.311 3.812 1.00 95.50 90 ASP A C 1
ATOM 665 O O . ASP A 1 90 ? -22.619 -24.951 4.595 1.00 95.50 90 ASP A O 1
ATOM 669 N N . THR A 1 91 ? -20.772 -24.782 3.328 1.00 95.06 91 THR A N 1
ATOM 670 C CA . THR A 1 91 ? -20.164 -26.055 3.746 1.00 95.06 91 THR A CA 1
ATOM 671 C C . THR A 1 91 ? -18.785 -25.862 4.375 1.00 95.06 91 THR A C 1
ATOM 673 O O . THR A 1 91 ? -18.110 -26.831 4.717 1.00 95.06 91 THR A O 1
ATOM 676 N N . ALA A 1 92 ? -18.327 -24.617 4.530 1.00 96.75 92 ALA A N 1
ATOM 677 C CA . ALA A 1 92 ? -16.986 -24.277 4.976 1.00 96.75 92 ALA A CA 1
ATOM 678 C C . ALA A 1 92 ? -16.887 -24.143 6.506 1.00 96.75 92 ALA A C 1
ATOM 680 O O . ALA A 1 92 ? -16.397 -23.137 7.011 1.00 96.75 92 ALA A O 1
ATOM 681 N N . THR A 1 93 ? -17.299 -25.155 7.256 1.00 95.94 93 THR A N 1
ATOM 682 C CA . THR A 1 93 ? -17.088 -25.256 8.713 1.00 95.94 93 THR A CA 1
ATOM 683 C C . THR A 1 93 ? -16.568 -26.646 9.063 1.00 95.94 93 THR A C 1
ATOM 685 O O . THR A 1 93 ? -16.482 -27.511 8.186 1.00 95.94 93 THR A O 1
ATOM 688 N N . GLY A 1 94 ? -16.179 -26.871 10.318 1.00 96.00 94 GLY A N 1
ATOM 689 C CA . GLY A 1 94 ? -15.639 -28.165 10.737 1.00 96.00 94 GLY A CA 1
ATOM 690 C C . GLY A 1 94 ? -14.149 -28.334 10.440 1.00 96.00 94 GLY A C 1
ATOM 691 O O . GLY A 1 94 ? -13.729 -29.412 10.016 1.00 96.00 94 GLY A O 1
ATOM 692 N N . PHE A 1 95 ? -13.381 -27.244 10.473 1.00 96.88 95 PHE A N 1
ATOM 693 C CA . PHE A 1 95 ? -11.929 -27.282 10.330 1.00 96.88 95 PHE A CA 1
ATOM 694 C C . PHE A 1 95 ? -11.245 -27.198 11.698 1.00 96.88 95 PHE A C 1
ATOM 696 O O . PHE A 1 95 ? -11.710 -26.508 12.609 1.00 96.88 95 PHE A O 1
ATOM 703 N N . LYS A 1 96 ? -10.081 -27.829 11.796 1.00 96.31 96 LYS A N 1
ATOM 704 C CA . LYS A 1 96 ? -9.108 -27.688 12.883 1.00 96.31 96 LYS A CA 1
ATOM 705 C C . LYS A 1 96 ? -7.914 -26.883 12.403 1.00 96.31 96 LYS A C 1
ATOM 707 O O . LYS A 1 96 ? -7.792 -26.616 11.213 1.00 96.31 96 LYS A O 1
ATOM 712 N N . GLU A 1 97 ? -7.057 -26.445 13.315 1.00 96.25 97 GLU A N 1
ATOM 713 C CA . GLU A 1 97 ? -5.809 -25.771 12.948 1.00 96.25 97 GLU A CA 1
ATOM 714 C C . GLU A 1 97 ? -4.892 -26.725 12.170 1.00 96.25 97 GLU A C 1
ATOM 716 O O . GLU A 1 97 ? -4.736 -27.883 12.552 1.00 96.25 97 GLU A O 1
ATOM 721 N N . GLY A 1 98 ? -4.312 -26.248 11.068 1.00 95.44 98 GLY A N 1
ATOM 722 C CA . GLY A 1 98 ? -3.459 -27.041 10.183 1.00 95.44 98 GLY A CA 1
ATOM 723 C C . GLY A 1 98 ? -4.196 -27.865 9.120 1.00 95.44 98 GLY A C 1
ATOM 724 O O . GLY A 1 98 ? -3.535 -28.454 8.266 1.00 95.44 98 GLY A O 1
ATOM 725 N N . ASP A 1 99 ? -5.531 -27.881 9.112 1.00 97.00 99 ASP A N 1
ATOM 726 C CA . ASP A 1 99 ? -6.314 -28.529 8.055 1.00 97.00 99 ASP A CA 1
ATOM 727 C C . ASP A 1 99 ? -6.137 -27.826 6.699 1.00 97.00 99 ASP A C 1
ATOM 729 O O . ASP A 1 99 ? -5.937 -26.612 6.604 1.00 97.00 99 ASP A O 1
ATOM 733 N N . LEU A 1 100 ? -6.321 -28.573 5.606 1.00 97.31 100 LEU A N 1
ATOM 734 C CA . LEU A 1 100 ? -6.382 -28.008 4.258 1.00 97.31 100 LEU A CA 1
ATOM 735 C C . LEU A 1 100 ? -7.695 -27.240 4.050 1.00 97.31 100 LEU A C 1
ATOM 737 O O . LEU A 1 100 ? -8.737 -27.825 3.748 1.00 97.31 100 LEU A O 1
ATOM 741 N N . ARG A 1 101 ? -7.646 -25.910 4.150 1.00 97.31 101 ARG A N 1
ATOM 742 C CA . ARG A 1 101 ? -8.798 -25.027 3.930 1.00 97.31 101 ARG A CA 1
ATOM 743 C C . ARG A 1 101 ? -9.200 -24.935 2.463 1.00 97.31 101 ARG A C 1
ATOM 745 O O . ARG A 1 101 ? -10.385 -24.769 2.174 1.00 97.31 101 ARG A O 1
ATOM 752 N N . GLY A 1 102 ? -8.240 -24.984 1.549 1.00 97.06 102 GLY A N 1
ATOM 753 C CA . GLY A 1 102 ? -8.457 -24.790 0.118 1.00 97.06 102 GLY A CA 1
ATOM 754 C C . GLY A 1 102 ? -7.148 -24.514 -0.606 1.00 97.06 102 GLY A C 1
ATOM 755 O O . GLY A 1 102 ? -6.095 -24.967 -0.168 1.00 97.06 102 GLY A O 1
ATOM 756 N N . MET A 1 103 ? -7.207 -23.752 -1.695 1.00 97.88 103 MET A N 1
ATOM 757 C CA . MET A 1 103 ? -6.025 -23.326 -2.438 1.00 97.88 103 MET A CA 1
ATOM 758 C C . MET A 1 103 ? -6.203 -21.952 -3.090 1.00 97.88 103 MET A C 1
ATOM 760 O O . MET A 1 103 ? -7.314 -21.575 -3.478 1.00 97.88 103 MET A O 1
ATOM 764 N N . PHE A 1 104 ? -5.096 -21.233 -3.255 1.00 97.88 104 PHE A N 1
ATOM 765 C CA . PHE A 1 104 ? -4.959 -20.168 -4.243 1.00 97.88 104 PHE A CA 1
ATOM 766 C C . PHE A 1 104 ? -4.591 -20.774 -5.589 1.00 97.88 104 PHE A C 1
ATOM 768 O O . PHE A 1 104 ? -3.895 -21.787 -5.644 1.00 97.88 104 PHE A O 1
ATOM 775 N N . TRP A 1 105 ? -5.044 -20.156 -6.674 1.00 97.44 105 TRP A N 1
ATOM 776 C CA . TRP A 1 105 ? -4.768 -20.650 -8.013 1.00 97.44 105 TRP A CA 1
ATOM 777 C C . TRP A 1 105 ? -4.563 -19.520 -9.016 1.00 97.44 105 TRP A C 1
ATOM 779 O O . TRP A 1 105 ? -5.143 -18.440 -8.887 1.00 97.44 105 TRP A O 1
ATOM 789 N N . VAL A 1 106 ? -3.753 -19.802 -10.033 1.00 95.88 106 VAL A N 1
ATOM 790 C CA . VAL A 1 106 ? -3.508 -18.936 -11.186 1.00 95.88 106 VAL A CA 1
ATOM 791 C C . VAL A 1 106 ? -3.565 -19.772 -12.465 1.00 95.88 106 VAL A C 1
ATOM 793 O O . VAL A 1 106 ? -3.035 -20.880 -12.504 1.00 95.88 106 VAL A O 1
ATOM 796 N N . GLU A 1 107 ? -4.192 -19.236 -13.512 1.00 93.50 107 GLU A N 1
ATOM 797 C CA . GLU A 1 107 ? -4.137 -19.787 -14.870 1.00 93.50 107 GLU A CA 1
ATOM 798 C C . GLU A 1 107 ? -3.870 -18.668 -15.890 1.00 93.50 107 GLU A C 1
ATOM 800 O O . GLU A 1 107 ? -4.530 -17.622 -15.884 1.00 93.50 107 GLU A O 1
ATOM 805 N N . PHE A 1 108 ? -2.910 -18.859 -16.793 1.00 89.56 108 PHE A N 1
ATOM 806 C CA . PHE A 1 108 ? -2.670 -17.928 -17.899 1.00 89.56 108 PHE A CA 1
ATOM 807 C C . PHE A 1 108 ? -2.129 -18.637 -19.142 1.00 89.56 108 PHE A C 1
ATOM 809 O O . PHE A 1 108 ? -1.481 -19.674 -19.018 1.00 89.56 108 PHE A O 1
ATOM 816 N N . PRO A 1 109 ? -2.389 -18.093 -20.342 1.00 88.00 109 PRO A N 1
ATOM 817 C CA . PRO A 1 109 ? -1.833 -18.648 -21.564 1.00 88.00 109 PRO A CA 1
ATOM 818 C C . PRO A 1 109 ? -0.314 -18.492 -21.623 1.00 88.00 109 PRO A C 1
ATOM 820 O O . PRO A 1 109 ? 0.235 -17.437 -21.307 1.00 88.00 109 PRO A O 1
ATOM 823 N N . MET A 1 110 ? 0.344 -19.567 -22.034 1.00 78.44 110 MET A N 1
ATOM 824 C CA . MET A 1 110 ? 1.757 -19.649 -22.362 1.00 78.44 110 MET A CA 1
ATOM 825 C C . MET A 1 110 ? 1.898 -19.393 -23.858 1.00 78.44 110 MET A C 1
ATOM 827 O O . MET A 1 110 ? 1.727 -20.291 -24.680 1.00 78.44 110 MET A O 1
ATOM 831 N N . THR A 1 111 ? 2.188 -18.154 -24.237 1.00 67.12 111 THR A N 1
ATOM 832 C CA . THR A 1 111 ? 2.515 -17.844 -25.630 1.00 67.12 111 THR A CA 1
ATOM 833 C C . THR A 1 111 ? 3.877 -18.471 -25.971 1.00 67.12 111 THR A C 1
ATOM 835 O O . THR A 1 111 ? 4.823 -18.292 -25.195 1.00 67.12 111 THR A O 1
ATOM 838 N N . PRO A 1 112 ? 4.026 -19.202 -27.095 1.00 54.06 112 PRO A N 1
ATOM 839 C CA . PRO A 1 112 ? 5.315 -19.760 -27.490 1.00 54.06 112 PRO A CA 1
ATOM 840 C C . PRO A 1 112 ? 6.359 -18.647 -27.661 1.00 54.06 112 PRO A C 1
ATOM 842 O O . PRO A 1 112 ? 6.132 -17.689 -28.394 1.00 54.06 112 PRO A O 1
ATOM 845 N N . ALA A 1 113 ? 7.499 -18.811 -26.984 1.00 45.31 113 ALA A N 1
ATOM 846 C CA . ALA A 1 113 ? 8.673 -17.933 -26.985 1.00 45.31 113 ALA A CA 1
ATOM 847 C C . ALA A 1 113 ? 8.483 -16.536 -26.362 1.00 45.31 113 ALA A C 1
ATOM 849 O O . ALA A 1 113 ? 8.599 -15.505 -27.021 1.00 45.31 113 ALA A O 1
ATOM 850 N N . ALA A 1 114 ? 8.344 -16.497 -25.038 1.00 41.97 114 ALA A N 1
ATOM 851 C CA . ALA A 1 114 ? 8.882 -15.374 -24.284 1.00 41.97 114 ALA A CA 1
ATOM 852 C C . ALA A 1 114 ? 10.397 -15.587 -24.101 1.00 41.97 114 ALA A C 1
ATOM 854 O O . ALA A 1 114 ? 10.836 -16.341 -23.231 1.00 41.97 114 ALA A O 1
ATOM 855 N N . THR A 1 115 ? 11.201 -14.918 -24.933 1.00 44.16 115 THR A N 1
ATOM 856 C CA . THR A 1 115 ? 12.557 -14.446 -24.583 1.00 44.16 115 THR A CA 1
ATOM 857 C C . THR A 1 115 ? 12.551 -13.996 -23.118 1.00 44.16 115 THR A C 1
ATOM 859 O O . THR A 1 115 ? 11.545 -13.395 -22.736 1.00 44.16 115 THR A O 1
ATOM 862 N N . PRO A 1 116 ? 13.584 -14.264 -22.287 1.00 42.94 116 PRO A N 1
ATOM 863 C CA . PRO A 1 116 ? 13.580 -13.886 -20.873 1.00 42.94 116 PRO A CA 1
ATOM 864 C C . PRO A 1 116 ? 13.130 -12.434 -20.737 1.00 42.94 116 PRO A C 1
ATOM 866 O O . PRO A 1 116 ? 13.830 -11.502 -21.131 1.00 42.94 116 PRO A O 1
ATOM 869 N N . VAL A 1 117 ? 11.896 -12.265 -20.265 1.00 45.0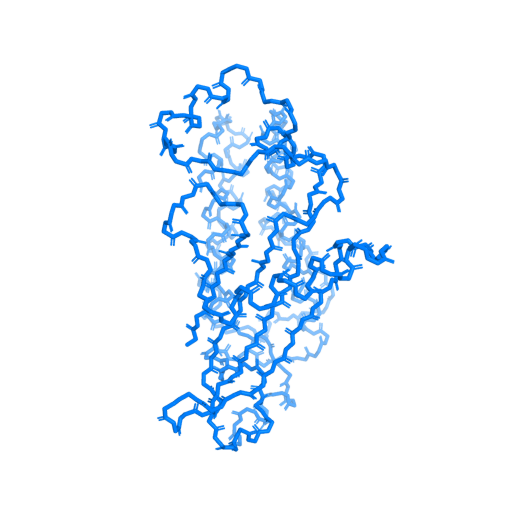6 117 VAL A N 1
ATOM 870 C CA . VAL A 1 117 ? 11.267 -10.961 -20.132 1.00 45.06 117 VAL A CA 1
ATOM 871 C C . VAL A 1 117 ? 12.044 -10.265 -19.031 1.00 45.06 117 VAL A C 1
ATOM 873 O O . VAL A 1 117 ? 12.041 -10.721 -17.886 1.00 45.06 117 VAL A O 1
ATOM 876 N N . SER A 1 118 ? 12.738 -9.180 -19.384 1.00 50.25 118 SER A N 1
ATOM 877 C CA . SER A 1 118 ? 13.102 -8.142 -18.422 1.00 50.25 118 SER A CA 1
ATOM 878 C C . SER A 1 118 ? 11.857 -7.877 -17.577 1.00 50.25 118 SER A C 1
ATOM 880 O O . SER A 1 118 ? 10.825 -7.483 -18.112 1.00 50.25 118 SER A O 1
ATOM 882 N N . GLN A 1 119 ? 11.916 -8.238 -16.295 1.00 52.28 119 GLN A N 1
ATOM 883 C CA . GLN A 1 119 ? 10.762 -8.589 -15.457 1.00 52.28 119 GLN A CA 1
ATOM 884 C C . GLN A 1 119 ? 9.825 -7.433 -15.079 1.00 52.28 119 GLN A C 1
ATOM 886 O O . GLN A 1 119 ? 9.084 -7.541 -14.112 1.00 52.28 119 GLN A O 1
ATOM 891 N N . ASN A 1 120 ? 9.801 -6.335 -15.821 1.00 48.81 120 ASN A N 1
ATOM 892 C CA . ASN A 1 120 ? 8.786 -5.305 -15.681 1.00 48.81 120 ASN A CA 1
ATOM 893 C C . ASN A 1 120 ? 8.479 -4.728 -17.066 1.00 48.81 120 ASN A C 1
ATOM 895 O O . ASN A 1 120 ? 9.405 -4.591 -17.872 1.00 48.81 120 ASN A O 1
ATOM 899 N N . PRO A 1 121 ? 7.219 -4.346 -17.359 1.00 56.44 121 PRO A N 1
ATOM 900 C CA . PRO A 1 121 ? 6.971 -3.440 -18.475 1.00 56.44 121 PRO A CA 1
ATOM 901 C C . PRO A 1 121 ? 7.939 -2.249 -18.367 1.00 56.44 121 PRO A C 1
ATOM 903 O O . PRO A 1 121 ? 8.269 -1.860 -17.239 1.00 56.44 121 PRO A O 1
ATOM 906 N N . PRO A 1 122 ? 8.423 -1.690 -19.495 1.00 69.94 122 PRO A N 1
ATOM 907 C CA . PRO A 1 122 ? 9.391 -0.603 -19.468 1.00 69.94 122 PRO A CA 1
ATOM 908 C C . PRO A 1 122 ? 8.922 0.476 -18.500 1.00 69.94 122 PRO A C 1
ATOM 910 O O . PRO A 1 122 ? 7.798 0.966 -18.612 1.00 69.94 122 PRO A O 1
ATOM 913 N N . ASP A 1 123 ? 9.758 0.785 -17.513 1.00 79.44 123 ASP A N 1
ATOM 914 C CA . ASP A 1 123 ? 9.431 1.762 -16.487 1.00 79.44 123 ASP A CA 1
ATOM 915 C C . ASP A 1 123 ? 9.255 3.137 -17.145 1.00 79.44 123 ASP A C 1
ATOM 917 O O . ASP A 1 123 ? 10.230 3.789 -17.525 1.00 79.44 123 ASP A O 1
ATOM 921 N N . GLN A 1 124 ? 7.994 3.549 -17.308 1.00 85.56 124 GLN A N 1
ATOM 922 C CA . GLN A 1 124 ? 7.606 4.761 -18.037 1.00 85.56 124 GLN A CA 1
ATOM 923 C C . GLN A 1 124 ? 7.910 6.048 -17.262 1.00 85.56 124 GLN A C 1
ATOM 925 O O . GLN A 1 124 ? 7.683 7.146 -17.768 1.00 85.56 124 GLN A O 1
ATOM 930 N N . ARG A 1 125 ? 8.415 5.936 -16.029 1.00 92.19 125 ARG A N 1
ATOM 931 C CA . ARG A 1 125 ? 8.774 7.086 -15.203 1.00 92.19 125 ARG A CA 1
ATOM 932 C C . ARG A 1 125 ? 9.972 7.821 -15.791 1.00 92.19 125 ARG A C 1
ATOM 934 O O . ARG A 1 125 ? 10.926 7.209 -16.284 1.00 92.19 125 ARG A O 1
ATOM 941 N N . ALA A 1 126 ? 9.952 9.142 -15.661 1.00 91.38 126 ALA A N 1
ATOM 942 C CA . ALA A 1 126 ? 11.028 10.014 -16.095 1.00 91.38 126 ALA A CA 1
ATOM 943 C C . ALA A 1 126 ? 12.324 9.682 -15.326 1.00 91.38 126 ALA A C 1
ATOM 945 O O . ALA A 1 126 ? 12.330 9.721 -14.086 1.00 91.38 126 ALA A O 1
ATOM 946 N N . PRO A 1 127 ? 13.421 9.328 -16.022 1.00 93.56 127 PRO A N 1
ATOM 947 C CA . PRO A 1 127 ? 14.684 9.037 -15.368 1.00 93.56 127 PRO A CA 1
ATOM 948 C C . PRO A 1 127 ? 15.296 10.313 -14.789 1.00 93.56 127 PRO A C 1
ATOM 950 O O . PRO A 1 127 ? 15.382 11.336 -15.463 1.00 93.56 127 PRO A O 1
ATOM 953 N N . ILE A 1 128 ? 15.778 10.232 -13.551 1.00 94.38 128 ILE A N 1
ATOM 954 C CA . ILE A 1 128 ? 16.630 11.257 -12.944 1.00 94.38 128 ILE A CA 1
ATOM 955 C C . ILE A 1 128 ? 18.027 10.667 -12.836 1.00 94.38 128 ILE A C 1
ATOM 957 O O . ILE A 1 128 ? 18.285 9.810 -11.985 1.00 94.38 128 ILE A O 1
ATOM 961 N N . VAL A 1 129 ? 18.913 11.097 -13.731 1.00 94.50 129 VAL A N 1
ATOM 962 C CA . VAL A 1 129 ? 20.292 10.611 -13.773 1.00 94.50 129 VAL A CA 1
ATOM 963 C C . VAL A 1 129 ? 21.072 11.225 -12.617 1.00 94.50 129 VAL A C 1
ATOM 965 O O . VAL A 1 129 ? 21.193 12.441 -12.507 1.00 94.50 129 VAL A O 1
ATOM 968 N N . MET A 1 130 ? 21.612 10.374 -11.752 1.00 95.75 130 MET A N 1
ATOM 969 C CA . MET A 1 130 ? 22.430 10.778 -10.611 1.00 95.75 130 MET A CA 1
ATOM 970 C C . MET A 1 130 ? 23.466 9.703 -10.282 1.00 95.75 130 MET A C 1
ATOM 972 O O . MET A 1 130 ? 23.310 8.535 -10.648 1.00 95.75 130 MET A O 1
ATOM 976 N N . SER A 1 131 ? 24.530 10.081 -9.576 1.00 95.56 131 SER A N 1
ATOM 977 C CA . SER A 1 131 ? 25.509 9.108 -9.076 1.00 95.56 131 SER A CA 1
ATOM 978 C C . SER A 1 131 ? 24.881 8.155 -8.050 1.00 95.56 131 SER A C 1
ATOM 980 O O . SER A 1 131 ? 23.868 8.469 -7.420 1.00 95.56 131 SER A O 1
ATOM 982 N N . GLU A 1 132 ? 25.502 6.993 -7.836 1.00 94.50 132 GLU A N 1
ATOM 983 C CA . GLU A 1 132 ? 25.010 6.028 -6.843 1.00 94.50 132 GLU A CA 1
ATOM 984 C C . GLU A 1 132 ? 25.002 6.631 -5.427 1.00 94.50 132 GLU A C 1
ATOM 986 O O . GLU A 1 132 ? 24.027 6.482 -4.695 1.00 94.50 132 GLU A O 1
ATOM 991 N N . ALA A 1 133 ? 26.027 7.417 -5.074 1.00 94.31 133 ALA A N 1
ATOM 992 C CA . ALA A 1 133 ? 26.082 8.131 -3.799 1.00 94.31 133 ALA A CA 1
ATOM 993 C C . ALA A 1 133 ? 24.910 9.116 -3.635 1.00 94.31 133 ALA A C 1
ATOM 995 O O . ALA A 1 133 ? 24.251 9.125 -2.596 1.00 94.31 133 ALA A O 1
ATOM 996 N N . GLN A 1 134 ? 24.595 9.894 -4.677 1.00 95.00 134 GLN A N 1
ATOM 997 C CA . GLN A 1 134 ? 23.446 10.806 -4.669 1.00 95.00 134 GLN A CA 1
ATOM 998 C C . GLN A 1 134 ? 22.122 10.057 -4.521 1.00 95.00 134 GLN A C 1
ATOM 1000 O O . GLN A 1 134 ? 21.251 10.494 -3.768 1.00 95.00 134 GLN A O 1
ATOM 1005 N N . ARG A 1 135 ? 21.975 8.901 -5.175 1.00 94.00 135 ARG A N 1
ATOM 1006 C CA . ARG A 1 135 ? 20.774 8.071 -5.045 1.00 94.00 135 ARG A CA 1
ATOM 1007 C C . ARG A 1 135 ? 20.603 7.511 -3.643 1.00 94.00 135 ARG A C 1
ATOM 1009 O O . ARG A 1 135 ? 19.488 7.502 -3.122 1.00 94.00 135 ARG A O 1
ATOM 1016 N N . VAL A 1 136 ? 21.687 7.038 -3.035 1.00 94.06 136 VAL A N 1
ATOM 1017 C CA . VAL A 1 136 ? 21.679 6.571 -1.647 1.00 94.06 136 VAL A CA 1
ATOM 1018 C C . VAL A 1 136 ? 21.249 7.708 -0.719 1.00 94.06 136 VAL A C 1
ATOM 1020 O O . VAL A 1 136 ? 20.327 7.515 0.072 1.00 94.06 136 VAL A O 1
ATOM 1023 N N . SER A 1 137 ? 21.820 8.906 -0.866 1.00 94.50 137 SER A N 1
ATOM 1024 C CA . SER A 1 137 ? 21.429 10.083 -0.079 1.00 94.50 137 SER A CA 1
ATOM 1025 C C . SER A 1 137 ? 19.966 10.484 -0.283 1.00 94.50 137 SER A C 1
ATOM 1027 O O . SER A 1 137 ? 19.256 10.706 0.696 1.00 94.50 137 SER A O 1
ATOM 1029 N N . LEU A 1 138 ? 19.465 10.478 -1.522 1.00 93.25 138 LEU A N 1
ATOM 1030 C CA . LEU A 1 138 ? 18.050 10.729 -1.810 1.00 93.25 138 LEU A CA 1
ATOM 1031 C C . LEU A 1 138 ? 17.134 9.712 -1.109 1.00 93.25 138 LEU A C 1
ATOM 1033 O O . LEU A 1 138 ? 16.155 10.096 -0.470 1.00 93.25 138 LEU A O 1
ATOM 1037 N N . ARG A 1 139 ? 17.453 8.414 -1.188 1.00 92.75 139 ARG A N 1
ATOM 1038 C CA . ARG A 1 139 ? 16.665 7.351 -0.538 1.00 92.75 139 ARG A CA 1
ATOM 1039 C C . ARG A 1 139 ? 16.698 7.450 0.988 1.00 92.75 139 ARG A C 1
ATOM 1041 O O . ARG A 1 139 ? 15.697 7.140 1.631 1.00 92.75 139 ARG A O 1
ATOM 1048 N N . LEU A 1 140 ? 17.821 7.874 1.568 1.00 92.19 140 LEU A N 1
ATOM 1049 C CA . LEU A 1 140 ? 17.929 8.122 3.008 1.00 92.19 140 LEU A CA 1
ATOM 1050 C C . LEU A 1 140 ? 17.011 9.271 3.441 1.00 92.19 140 LEU A C 1
ATOM 1052 O O . LEU A 1 140 ? 16.266 9.107 4.404 1.00 92.19 140 LEU A O 1
ATOM 1056 N N . GLU A 1 141 ? 16.986 10.378 2.694 1.00 91.50 141 GLU A N 1
ATOM 1057 C CA . GLU A 1 141 ? 16.040 11.475 2.945 1.00 91.50 141 GLU A CA 1
ATOM 1058 C C . GLU A 1 141 ? 14.582 11.017 2.820 1.00 91.50 141 GLU A C 1
ATOM 1060 O O . GLU A 1 141 ? 13.751 11.350 3.661 1.00 91.50 141 GLU A O 1
ATOM 1065 N N . MET A 1 142 ? 14.259 10.226 1.792 1.00 92.06 142 MET A N 1
ATOM 1066 C CA . MET A 1 142 ? 12.911 9.677 1.604 1.00 92.06 142 MET A CA 1
ATOM 1067 C C . MET A 1 142 ? 12.487 8.783 2.773 1.00 92.06 142 MET A C 1
ATOM 1069 O O . MET A 1 142 ? 11.365 8.908 3.260 1.00 92.06 142 MET A O 1
ATOM 1073 N N . ARG A 1 143 ? 13.380 7.910 3.259 1.00 92.12 143 ARG A N 1
ATOM 1074 C CA . ARG A 1 143 ? 13.121 7.070 4.437 1.00 92.12 143 ARG A CA 1
ATOM 1075 C C . ARG A 1 143 ? 12.859 7.922 5.674 1.00 92.12 143 ARG A C 1
ATOM 1077 O O . ARG A 1 143 ? 11.854 7.704 6.342 1.00 92.12 143 ARG A O 1
ATOM 1084 N N . GLY A 1 144 ? 13.707 8.919 5.922 1.00 91.31 144 GLY A N 1
ATOM 1085 C CA . GLY A 1 144 ? 13.536 9.841 7.041 1.00 91.31 144 GLY A CA 1
ATOM 1086 C C . GLY A 1 144 ? 12.186 10.562 7.014 1.00 91.31 144 GLY A C 1
ATOM 1087 O O . GLY A 1 144 ? 11.543 10.717 8.044 1.00 91.31 144 GLY A O 1
ATOM 1088 N N . ARG A 1 145 ? 11.692 10.923 5.826 1.00 90.31 145 ARG A N 1
ATOM 1089 C CA . ARG A 1 145 ? 10.358 11.529 5.668 1.00 90.31 145 ARG A CA 1
ATOM 1090 C C . ARG A 1 145 ? 9.219 10.560 5.962 1.00 90.31 145 ARG A C 1
ATOM 1092 O O . ARG A 1 145 ? 8.218 10.966 6.546 1.00 90.31 145 ARG A O 1
ATOM 1099 N N . MET A 1 146 ? 9.363 9.290 5.594 1.00 92.69 146 MET A N 1
ATOM 1100 C CA . MET A 1 146 ? 8.378 8.268 5.960 1.00 92.69 146 MET A CA 1
ATOM 1101 C C . MET A 1 146 ? 8.343 8.039 7.473 1.00 92.69 146 MET A C 1
ATOM 1103 O O . MET A 1 146 ? 7.261 7.907 8.041 1.00 92.69 146 MET A O 1
ATOM 1107 N N . GLU A 1 147 ? 9.503 8.057 8.130 1.00 93.50 147 GLU A N 1
ATOM 1108 C CA . GLU A 1 147 ? 9.603 8.009 9.594 1.00 93.50 147 GLU A CA 1
ATOM 1109 C C . GLU A 1 147 ? 8.933 9.234 10.234 1.00 93.50 147 GLU A C 1
ATOM 1111 O O . GLU A 1 147 ? 8.194 9.085 11.205 1.00 93.50 147 GLU A O 1
ATOM 1116 N N . THR A 1 148 ? 9.098 10.431 9.658 1.00 93.69 148 THR A N 1
ATOM 1117 C CA . THR A 1 148 ? 8.373 11.633 10.094 1.00 93.69 148 THR A CA 1
ATOM 1118 C C . THR A 1 148 ? 6.857 11.465 9.976 1.00 93.69 148 THR A C 1
ATOM 1120 O O . THR A 1 148 ? 6.155 11.744 10.945 1.00 93.69 148 THR A O 1
ATOM 1123 N N . LEU A 1 149 ? 6.336 10.984 8.838 1.00 94.56 149 LEU A N 1
ATOM 1124 C CA . LEU A 1 149 ? 4.892 10.752 8.661 1.00 94.56 149 LEU A CA 1
ATOM 1125 C C . LEU A 1 149 ? 4.345 9.787 9.723 1.00 94.56 149 LEU A C 1
ATOM 1127 O O . LEU A 1 149 ? 3.315 10.058 10.338 1.00 94.56 149 LEU A O 1
ATOM 1131 N N . GLN A 1 150 ? 5.051 8.680 9.968 1.00 94.69 150 GLN A N 1
ATOM 1132 C CA . GLN A 1 150 ? 4.681 7.701 10.994 1.00 94.69 150 GLN A CA 1
ATOM 1133 C C . GLN A 1 150 ? 4.737 8.295 12.405 1.00 94.69 150 GLN A C 1
ATOM 1135 O O . GLN A 1 150 ? 3.814 8.090 13.192 1.00 94.69 150 GLN A O 1
ATOM 1140 N N . GLY A 1 151 ? 5.781 9.070 12.708 1.00 96.38 151 GLY A N 1
ATOM 1141 C CA . GLY A 1 151 ? 5.942 9.749 13.991 1.00 96.38 151 GLY A CA 1
ATOM 1142 C C . GLY A 1 151 ? 4.835 10.766 14.262 1.00 96.38 151 GLY A C 1
ATOM 1143 O O . GLY A 1 151 ? 4.276 10.773 15.354 1.00 96.38 151 GLY A O 1
ATOM 1144 N N . VAL A 1 152 ? 4.456 11.568 13.259 1.00 96.56 152 VAL A N 1
ATOM 1145 C CA . VAL A 1 152 ? 3.328 12.507 13.370 1.00 96.56 152 VAL A CA 1
ATOM 1146 C C . VAL A 1 152 ? 2.017 11.760 13.622 1.00 96.56 152 VAL A C 1
ATOM 1148 O O . VAL A 1 152 ? 1.269 12.157 14.510 1.00 96.56 152 VAL A O 1
ATOM 1151 N N . MET A 1 153 ? 1.736 10.662 12.906 1.00 95.62 153 MET A N 1
ATOM 1152 C CA . MET A 1 153 ? 0.530 9.853 13.155 1.00 95.62 153 MET A CA 1
ATOM 1153 C C . MET A 1 153 ? 0.477 9.312 14.581 1.00 95.62 153 MET A C 1
ATOM 1155 O O . MET A 1 153 ? -0.562 9.401 15.232 1.00 95.62 153 MET A O 1
ATOM 1159 N N . ALA A 1 154 ? 1.589 8.759 15.066 1.00 96.12 154 ALA A N 1
ATOM 1160 C CA . ALA A 1 154 ? 1.671 8.216 16.415 1.00 96.12 154 ALA A CA 1
ATOM 1161 C C . ALA A 1 154 ? 1.464 9.309 17.477 1.00 96.12 154 ALA A C 1
ATOM 1163 O O . ALA A 1 154 ? 0.693 9.107 18.413 1.00 96.12 154 ALA A O 1
ATOM 1164 N N . ALA A 1 155 ? 2.091 10.476 17.298 1.00 96.50 155 ALA A N 1
ATOM 1165 C CA . ALA A 1 155 ? 1.957 11.610 18.209 1.00 96.50 155 ALA A CA 1
ATOM 1166 C C . ALA A 1 155 ? 0.539 12.212 18.198 1.00 96.50 155 ALA A C 1
ATOM 1168 O O . ALA A 1 155 ? 0.003 12.558 19.249 1.00 96.50 155 ALA A O 1
ATOM 1169 N N . LEU A 1 156 ? -0.119 12.274 17.033 1.00 92.62 156 LEU A N 1
ATOM 1170 C CA . LEU A 1 156 ? -1.531 12.662 16.940 1.00 92.62 156 LEU A CA 1
ATOM 1171 C C . LEU A 1 156 ? -2.435 11.670 17.682 1.00 92.62 156 LEU A C 1
ATOM 1173 O O . LEU A 1 156 ? -3.344 12.091 18.393 1.00 92.62 156 LEU A O 1
ATOM 1177 N N . ALA A 1 157 ? -2.174 10.365 17.555 1.00 91.56 157 ALA A N 1
ATOM 1178 C CA . ALA A 1 157 ? -2.948 9.329 18.236 1.00 91.56 157 ALA A CA 1
ATOM 1179 C C . ALA A 1 157 ? -2.805 9.384 19.768 1.00 91.56 157 ALA A C 1
ATOM 1181 O O . ALA A 1 157 ? -3.759 9.071 20.478 1.00 91.56 157 ALA A O 1
ATOM 1182 N N . SER A 1 158 ? -1.643 9.800 20.282 1.00 92.88 158 SER A N 1
ATOM 1183 C CA . SER A 1 158 ? -1.414 10.010 21.717 1.00 92.88 158 SER A CA 1
ATOM 1184 C C . SER A 1 158 ? -1.794 11.410 22.214 1.00 92.88 158 SER A C 1
ATOM 1186 O O . SER A 1 158 ? -1.732 11.658 23.417 1.00 92.88 158 SER A O 1
ATOM 1188 N N . GLY A 1 159 ? -2.180 12.329 21.320 1.00 91.12 159 GLY A N 1
ATOM 1189 C CA . GLY A 1 159 ? -2.460 13.729 21.653 1.00 91.12 159 GLY A CA 1
ATOM 1190 C C . GLY A 1 159 ? -1.219 14.550 22.040 1.00 91.12 159 GLY A C 1
ATOM 1191 O O . GLY A 1 159 ? -1.359 15.624 22.629 1.00 91.12 159 GLY A O 1
ATOM 1192 N N . ASP A 1 160 ? -0.011 14.070 21.727 1.00 97.38 160 ASP A N 1
ATOM 1193 C CA . ASP A 1 160 ? 1.252 14.745 22.042 1.00 97.38 160 ASP A CA 1
ATOM 1194 C C . ASP A 1 160 ? 1.600 15.796 20.981 1.00 97.38 160 ASP A C 1
ATOM 1196 O O . ASP A 1 160 ? 2.398 15.587 20.067 1.00 97.38 160 ASP A O 1
ATOM 1200 N N . TRP A 1 161 ? 0.992 16.972 21.113 1.00 97.06 161 TRP A N 1
ATOM 1201 C CA . TRP A 1 161 ? 1.193 18.080 20.180 1.00 97.06 161 TRP A CA 1
ATOM 1202 C C . TRP A 1 161 ? 2.613 18.653 20.171 1.00 97.06 161 TRP A C 1
ATOM 1204 O O . TRP A 1 161 ? 3.020 19.236 19.167 1.00 97.06 161 TRP A O 1
ATOM 1214 N N . SER A 1 162 ? 3.378 18.477 21.252 1.00 97.75 162 SER A N 1
ATOM 1215 C CA . SER A 1 162 ? 4.785 18.889 21.287 1.00 97.75 162 SER A CA 1
ATOM 1216 C C . SER A 1 162 ? 5.616 18.005 20.359 1.00 97.75 162 SER A C 1
ATOM 1218 O O . SER A 1 162 ? 6.420 18.505 19.569 1.00 97.75 162 SER A O 1
ATOM 1220 N N . GLU A 1 163 ? 5.394 16.692 20.412 1.00 97.69 163 GLU A N 1
ATOM 1221 C CA . GLU A 1 163 ? 6.052 15.753 19.507 1.00 97.69 163 GLU A CA 1
ATOM 1222 C C . GLU A 1 163 ? 5.543 15.907 18.062 1.00 97.69 163 GLU A C 1
ATOM 1224 O O . GLU A 1 163 ? 6.351 15.836 17.135 1.00 97.69 163 GLU A O 1
ATOM 1229 N N . VAL A 1 164 ? 4.253 16.212 17.841 1.00 97.62 164 VAL A N 1
ATOM 1230 C CA . VAL A 1 164 ? 3.734 16.548 16.496 1.00 97.62 164 VAL A CA 1
ATOM 1231 C C . VAL A 1 164 ? 4.502 17.728 15.895 1.00 97.62 164 VAL A C 1
ATOM 1233 O O . VAL A 1 164 ? 4.985 17.616 14.767 1.00 97.62 164 VAL A O 1
ATOM 1236 N N . ALA A 1 165 ? 4.647 18.834 16.634 1.00 97.44 165 ALA A N 1
ATOM 1237 C CA . ALA A 1 165 ? 5.340 20.031 16.153 1.00 97.44 165 ALA A CA 1
ATOM 1238 C C . ALA A 1 165 ? 6.805 19.733 15.799 1.00 97.44 165 ALA A C 1
ATOM 1240 O O . ALA A 1 165 ? 7.252 20.040 14.693 1.00 97.44 165 ALA A O 1
ATOM 1241 N N . LYS A 1 166 ? 7.525 19.047 16.694 1.00 95.94 166 LYS A N 1
ATOM 1242 C CA . LYS A 1 166 ? 8.924 18.655 16.481 1.00 95.94 166 LYS A CA 1
ATOM 1243 C C . LYS A 1 166 ? 9.098 17.779 15.236 1.00 95.94 166 LYS A C 1
ATOM 1245 O O . LYS A 1 166 ? 9.962 18.043 14.403 1.00 95.94 166 LYS A O 1
ATOM 1250 N N . ARG A 1 167 ? 8.266 16.745 15.075 1.00 95.50 167 ARG A N 1
ATOM 1251 C CA . ARG A 1 167 ? 8.326 15.843 13.911 1.00 95.50 167 ARG A CA 1
ATOM 1252 C C . ARG A 1 167 ? 8.004 16.590 12.617 1.00 95.50 167 ARG A C 1
ATOM 1254 O O . ARG A 1 167 ? 8.675 16.394 11.607 1.00 95.50 167 ARG A O 1
ATOM 1261 N N . ALA A 1 168 ? 6.998 17.459 12.635 1.00 95.19 168 ALA A N 1
ATOM 1262 C CA . ALA A 1 168 ? 6.603 18.251 11.475 1.00 95.19 168 ALA A CA 1
ATOM 1263 C C . ALA A 1 168 ? 7.691 19.261 11.047 1.00 95.19 168 ALA A C 1
ATOM 1265 O O . ALA A 1 168 ? 7.947 19.437 9.851 1.00 95.19 168 ALA A O 1
ATOM 1266 N N . GLU A 1 169 ? 8.407 19.850 12.004 1.00 94.06 169 GLU A N 1
ATOM 1267 C CA . GLU A 1 169 ? 9.567 20.708 11.741 1.00 94.06 169 GLU A CA 1
ATOM 1268 C C . GLU A 1 169 ? 10.697 19.936 11.028 1.00 94.06 169 GLU A C 1
ATOM 1270 O O . GLU A 1 169 ? 11.228 20.397 10.008 1.00 94.06 169 GLU A O 1
ATOM 1275 N N . GLU A 1 170 ? 11.022 18.724 11.501 1.00 90.50 170 GLU A N 1
ATOM 1276 C CA . GLU A 1 170 ? 11.986 17.821 10.847 1.00 90.50 170 GLU A CA 1
ATOM 1277 C C . GLU A 1 170 ? 11.567 17.503 9.399 1.00 90.50 170 GLU A C 1
ATOM 1279 O O . GLU A 1 170 ? 12.394 17.535 8.481 1.00 90.50 170 GLU A O 1
ATOM 1284 N N . GLY A 1 171 ? 10.270 17.262 9.171 1.00 86.81 171 GLY A N 1
ATOM 1285 C CA . GLY A 1 171 ? 9.698 17.029 7.841 1.00 86.81 171 GLY A CA 1
ATOM 1286 C C . GLY A 1 171 ? 9.821 18.229 6.898 1.00 86.81 171 GLY A C 1
ATOM 1287 O O . GLY A 1 171 ? 10.014 18.054 5.690 1.00 86.81 171 GLY A O 1
ATOM 1288 N N . THR A 1 172 ? 9.781 19.447 7.434 1.00 87.12 172 THR A N 1
ATOM 1289 C CA . THR A 1 172 ? 9.918 20.685 6.656 1.00 87.12 172 THR A CA 1
ATOM 1290 C C . THR A 1 172 ? 11.359 20.907 6.202 1.00 87.12 172 THR A C 1
ATOM 1292 O O . THR A 1 172 ? 11.611 21.177 5.025 1.00 87.12 172 THR A O 1
ATOM 1295 N N . ARG A 1 173 ? 12.322 20.767 7.121 1.00 82.69 173 ARG A N 1
ATOM 1296 C CA . ARG A 1 173 ? 13.742 21.022 6.834 1.00 82.69 173 ARG A CA 1
ATOM 1297 C C . ARG A 1 173 ? 14.376 19.897 6.016 1.00 82.69 173 ARG A C 1
ATOM 1299 O O . ARG A 1 173 ? 15.152 20.166 5.106 1.00 82.69 173 ARG A O 1
ATOM 1306 N N . GLY A 1 174 ? 13.986 18.648 6.263 1.00 73.69 174 GLY A N 1
ATOM 1307 C CA . GLY A 1 174 ? 14.721 17.485 5.771 1.00 73.69 174 GLY A CA 1
ATOM 1308 C C . GLY A 1 174 ? 15.952 17.196 6.632 1.00 73.69 174 GLY A C 1
ATOM 1309 O O . GLY A 1 174 ? 16.380 18.019 7.438 1.00 73.69 174 GLY A O 1
ATOM 1310 N N . GLN A 1 175 ? 16.519 16.001 6.481 1.00 70.38 175 GLN A N 1
ATOM 1311 C CA . GLN A 1 175 ? 17.590 15.516 7.360 1.00 70.38 175 GLN A CA 1
ATOM 1312 C C . GLN A 1 175 ? 18.992 15.863 6.830 1.00 70.38 175 GLN A C 1
ATOM 1314 O O . GLN A 1 175 ? 19.973 15.737 7.561 1.00 70.38 175 GLN A O 1
ATOM 1319 N N . HIS A 1 176 ? 19.077 16.314 5.574 1.00 78.69 176 HIS A N 1
ATOM 1320 C CA . HIS A 1 176 ? 20.298 16.649 4.836 1.00 78.69 176 HIS A CA 1
ATOM 1321 C C . HIS A 1 176 ? 21.447 15.632 5.005 1.00 78.69 176 HIS A C 1
ATOM 1323 O O . HIS A 1 176 ? 22.603 16.010 5.186 1.00 78.69 176 HIS A O 1
ATOM 1329 N N . ARG A 1 177 ? 21.144 14.330 4.936 1.00 76.94 177 ARG A N 1
ATOM 1330 C CA . ARG A 1 177 ? 22.119 13.248 5.138 1.00 76.94 177 ARG A CA 1
ATOM 1331 C C . ARG A 1 177 ? 22.849 12.857 3.848 1.00 76.94 177 ARG A C 1
ATOM 1333 O O . ARG A 1 177 ? 22.234 12.490 2.848 1.00 76.94 177 ARG A O 1
ATOM 1340 N N . GLY A 1 178 ? 24.181 12.816 3.919 1.00 86.25 178 GLY A N 1
ATOM 1341 C CA . GLY A 1 178 ? 25.057 12.324 2.851 1.00 86.25 178 GLY A CA 1
ATOM 1342 C C . GLY A 1 178 ? 25.483 13.404 1.853 1.00 86.25 178 GLY A C 1
ATOM 1343 O O . GLY A 1 178 ? 25.746 14.535 2.249 1.00 86.25 178 GLY A O 1
ATOM 1344 N N . VAL A 1 179 ? 25.620 13.044 0.574 1.00 92.06 179 VAL A N 1
ATOM 1345 C CA . VAL A 1 179 ? 26.101 13.956 -0.478 1.00 92.06 179 VAL A CA 1
ATOM 1346 C C . VAL A 1 179 ? 24.962 14.797 -1.055 1.00 92.06 179 VAL A C 1
ATOM 1348 O O . VAL A 1 179 ? 23.801 14.381 -1.040 1.00 92.06 179 VAL A O 1
ATOM 1351 N N . ASP A 1 180 ? 25.285 15.971 -1.610 1.00 92.06 180 ASP A N 1
ATOM 1352 C CA . ASP A 1 180 ? 24.272 16.773 -2.295 1.00 92.06 180 ASP A CA 1
ATOM 1353 C C . ASP A 1 180 ? 23.786 16.083 -3.577 1.00 92.06 180 ASP A C 1
ATOM 1355 O O . ASP A 1 180 ? 24.528 15.886 -4.542 1.00 92.06 180 ASP A O 1
ATOM 1359 N N . PHE A 1 181 ? 22.502 15.739 -3.584 1.00 92.88 181 PHE A N 1
ATOM 1360 C CA . PHE A 1 181 ? 21.792 15.205 -4.741 1.00 92.88 181 PHE A CA 1
ATOM 1361 C C . PHE A 1 181 ? 20.873 16.240 -5.395 1.00 92.88 181 PHE A C 1
ATOM 1363 O O . PHE A 1 181 ? 20.323 15.964 -6.458 1.00 92.88 181 PHE A O 1
ATOM 1370 N N . ARG A 1 182 ? 20.667 17.417 -4.783 1.00 90.81 182 ARG A N 1
ATOM 1371 C CA . ARG A 1 182 ? 19.680 18.400 -5.264 1.00 90.81 182 ARG A CA 1
ATOM 1372 C C . ARG A 1 182 ? 20.083 19.009 -6.598 1.00 90.81 182 ARG A C 1
ATOM 1374 O O . ARG A 1 182 ? 19.211 19.296 -7.407 1.00 90.81 182 ARG A O 1
ATOM 1381 N N . SER A 1 183 ? 21.384 19.132 -6.836 1.00 90.50 183 SER A N 1
ATOM 1382 C CA . SER A 1 183 ? 21.966 19.515 -8.126 1.00 90.50 183 SER A CA 1
ATOM 1383 C C . SER A 1 183 ? 21.602 18.576 -9.287 1.00 90.50 183 SER A C 1
ATOM 1385 O O . SER A 1 183 ? 21.651 19.006 -10.434 1.00 90.50 183 SER A O 1
ATOM 1387 N N . ALA A 1 184 ? 21.210 17.327 -9.012 1.00 92.94 184 ALA A N 1
ATOM 1388 C CA . ALA A 1 184 ? 20.788 16.358 -10.026 1.00 92.94 184 ALA A CA 1
ATOM 1389 C C . ALA A 1 184 ? 19.261 16.317 -10.245 1.00 92.94 184 ALA A C 1
ATOM 1391 O O . ALA A 1 184 ? 18.787 15.586 -11.113 1.00 92.94 184 ALA A O 1
ATOM 1392 N N . LEU A 1 185 ? 18.471 17.048 -9.449 1.00 93.50 185 LEU A N 1
ATOM 1393 C CA . LEU A 1 185 ? 17.010 17.001 -9.520 1.00 93.50 185 LEU A CA 1
ATOM 1394 C C . LEU A 1 185 ? 16.465 17.963 -10.590 1.00 93.50 185 LEU A C 1
ATOM 1396 O O . LEU A 1 185 ? 16.891 19.120 -10.635 1.00 93.50 185 LEU A O 1
ATOM 1400 N N . PRO A 1 186 ? 15.480 17.538 -11.403 1.00 93.50 186 PRO A N 1
ATOM 1401 C CA . PRO A 1 186 ? 14.849 18.404 -12.393 1.00 93.50 186 PRO A CA 1
ATOM 1402 C C . PRO A 1 186 ? 13.936 19.449 -11.732 1.00 93.50 186 PRO A C 1
ATOM 1404 O O . PRO A 1 186 ? 13.497 19.286 -10.590 1.00 93.50 186 PRO A O 1
ATOM 1407 N N . GLN A 1 187 ? 13.607 20.527 -12.447 1.00 90.88 187 GLN A N 1
ATOM 1408 C CA . GLN A 1 187 ? 12.773 21.605 -11.903 1.00 90.88 187 GLN A CA 1
ATOM 1409 C C . GLN A 1 187 ? 11.373 21.107 -11.510 1.00 90.88 187 GLN A C 1
ATOM 1411 O O . GLN A 1 187 ? 10.840 21.496 -10.468 1.00 90.88 187 GLN A O 1
ATOM 1416 N N . GLU A 1 188 ? 10.808 20.199 -12.301 1.00 91.12 188 GLU A N 1
ATOM 1417 C CA . GLU A 1 188 ? 9.504 19.570 -12.097 1.00 91.12 188 GLU A CA 1
ATOM 1418 C C . GLU A 1 188 ? 9.440 18.814 -10.764 1.00 91.12 188 GLU A C 1
ATOM 1420 O O . GLU A 1 188 ? 8.410 18.830 -10.089 1.00 91.12 188 GLU A O 1
ATOM 1425 N N . TRP A 1 189 ? 10.558 18.224 -10.323 1.00 92.44 189 TRP A N 1
ATOM 1426 C CA . TRP A 1 189 ? 10.647 17.563 -9.020 1.00 92.44 189 TRP A CA 1
ATOM 1427 C C . TRP A 1 189 ? 10.350 18.533 -7.875 1.00 92.44 189 TRP A C 1
ATOM 1429 O O . TRP A 1 189 ? 9.606 18.218 -6.943 1.00 92.44 189 TRP A O 1
ATOM 1439 N N . PHE A 1 190 ? 10.899 19.749 -7.946 1.00 91.75 190 PHE A N 1
ATOM 1440 C CA . PHE A 1 190 ? 10.666 20.774 -6.929 1.00 91.75 190 PHE A CA 1
ATOM 1441 C C . PHE A 1 190 ? 9.220 21.276 -6.921 1.00 91.75 190 PHE A C 1
ATOM 1443 O O . PHE A 1 190 ? 8.756 21.733 -5.874 1.00 91.75 190 PHE A O 1
ATOM 1450 N N . GLY A 1 191 ? 8.502 21.136 -8.039 1.00 91.12 191 GLY A N 1
ATOM 1451 C CA . GLY A 1 191 ? 7.060 21.365 -8.120 1.00 91.12 191 GLY A CA 1
ATOM 1452 C C . GLY A 1 191 ? 6.241 20.428 -7.226 1.00 91.12 191 GLY A C 1
ATOM 1453 O O . GLY A 1 191 ? 5.159 20.809 -6.799 1.00 91.12 191 GLY A O 1
ATOM 1454 N N . MET A 1 192 ? 6.768 19.249 -6.876 1.00 90.88 192 MET A N 1
ATOM 1455 C CA . MET A 1 192 ? 6.135 18.319 -5.926 1.00 90.88 192 MET A CA 1
ATOM 1456 C C . MET A 1 192 ? 6.758 18.402 -4.529 1.00 90.88 192 MET A C 1
ATOM 1458 O O . MET A 1 192 ? 6.049 18.410 -3.524 1.00 90.88 192 MET A O 1
ATOM 1462 N N . ALA A 1 193 ? 8.087 18.504 -4.446 1.00 90.62 193 ALA A N 1
ATOM 1463 C CA . ALA A 1 193 ? 8.789 18.491 -3.165 1.00 90.62 193 ALA A CA 1
ATOM 1464 C C . ALA A 1 193 ? 8.492 19.730 -2.303 1.00 90.62 193 ALA A C 1
ATOM 1466 O O . ALA A 1 193 ? 8.352 19.610 -1.087 1.00 90.62 193 ALA A O 1
ATOM 1467 N N . ARG A 1 194 ? 8.378 20.924 -2.905 1.00 92.75 194 ARG A N 1
ATOM 1468 C CA . ARG A 1 194 ? 8.117 22.159 -2.145 1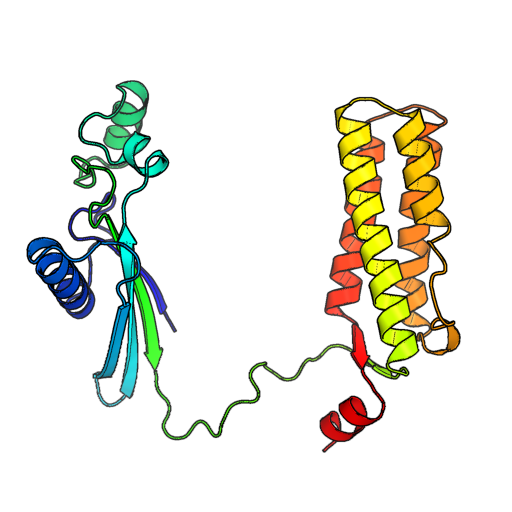.00 92.75 194 ARG A CA 1
ATOM 1469 C C . ARG A 1 194 ? 6.717 22.172 -1.516 1.00 92.75 194 ARG A C 1
ATOM 1471 O O . ARG A 1 194 ? 6.654 22.412 -0.313 1.00 92.75 194 ARG A O 1
ATOM 1478 N N . PRO A 1 195 ? 5.622 21.870 -2.245 1.00 94.25 195 PRO A N 1
ATOM 1479 C CA . PRO A 1 195 ? 4.305 21.737 -1.624 1.00 94.25 195 PRO A CA 1
ATOM 1480 C C . PRO A 1 195 ? 4.267 20.683 -0.518 1.00 94.25 195 PRO A C 1
ATOM 1482 O O . PRO A 1 195 ? 3.740 20.960 0.551 1.00 94.25 195 PRO A O 1
ATOM 1485 N N . MET A 1 196 ? 4.916 19.530 -0.711 1.00 94.00 196 MET A N 1
ATOM 1486 C CA . MET A 1 196 ? 5.029 18.507 0.334 1.00 94.00 196 MET A CA 1
ATOM 1487 C C . MET A 1 196 ? 5.677 19.053 1.619 1.00 94.00 196 MET A C 1
ATOM 1489 O O . MET A 1 196 ? 5.183 18.784 2.709 1.00 94.00 196 MET A O 1
ATOM 1493 N N . HIS A 1 197 ? 6.761 19.836 1.521 1.00 92.81 197 HIS A N 1
ATOM 1494 C CA . HIS A 1 197 ? 7.346 20.504 2.696 1.00 92.81 197 HIS A CA 1
ATOM 1495 C C . HIS A 1 197 ? 6.379 21.519 3.315 1.00 92.81 197 HIS A C 1
ATOM 1497 O O . HIS A 1 197 ? 6.329 21.645 4.534 1.00 92.81 197 HIS A O 1
ATOM 1503 N N . GLY A 1 198 ? 5.602 22.216 2.483 1.00 95.56 198 GLY A N 1
ATOM 1504 C CA . GLY A 1 198 ? 4.544 23.119 2.930 1.00 95.56 198 GLY A CA 1
ATOM 1505 C C . GLY A 1 198 ? 3.465 22.416 3.757 1.00 95.56 198 GLY A C 1
ATOM 1506 O O . GLY A 1 198 ? 3.022 22.970 4.756 1.00 95.56 198 GLY A O 1
ATOM 1507 N N . GLU A 1 199 ? 3.096 21.181 3.409 1.00 97.56 199 GLU A N 1
ATOM 1508 C CA . GLU A 1 199 ? 2.147 20.390 4.204 1.00 97.56 199 GLU A CA 1
ATOM 1509 C C . GLU A 1 199 ? 2.715 20.038 5.589 1.00 97.56 199 GLU A C 1
ATOM 1511 O O . GLU A 1 199 ? 2.008 20.152 6.586 1.00 97.56 199 GLU A O 1
ATOM 1516 N N . PHE A 1 200 ? 4.005 19.694 5.693 1.00 96.50 200 PHE A N 1
ATOM 1517 C CA . PHE A 1 200 ? 4.649 19.507 7.000 1.00 96.50 200 PHE A CA 1
ATOM 1518 C C . PHE A 1 200 ? 4.687 20.805 7.815 1.00 96.50 200 PHE A C 1
ATOM 1520 O O . PHE A 1 200 ? 4.358 20.788 8.999 1.00 96.50 200 PHE A O 1
ATOM 1527 N N . ALA A 1 201 ? 4.997 21.939 7.185 1.00 96.69 201 ALA A N 1
ATOM 1528 C CA . ALA A 1 201 ? 4.962 23.237 7.854 1.00 96.69 201 ALA A CA 1
ATOM 1529 C C . ALA A 1 201 ? 3.544 23.590 8.346 1.00 96.69 201 ALA A C 1
ATOM 1531 O O . ALA A 1 201 ? 3.383 24.159 9.424 1.00 96.69 201 ALA A O 1
ATOM 1532 N N . ALA A 1 202 ? 2.506 23.209 7.597 1.00 97.81 202 ALA A N 1
ATOM 1533 C CA . ALA A 1 202 ? 1.119 23.394 8.008 1.00 97.81 202 ALA A CA 1
ATOM 1534 C C . ALA A 1 202 ? 0.739 22.511 9.210 1.00 97.81 202 ALA A C 1
ATOM 1536 O O . ALA A 1 202 ? 0.061 22.985 10.119 1.00 97.81 202 ALA A O 1
ATOM 1537 N N . ILE A 1 203 ? 1.224 21.263 9.271 1.00 97.81 203 ILE A N 1
ATOM 1538 C CA . ILE A 1 203 ? 1.063 20.396 10.454 1.00 97.81 203 ILE A CA 1
ATOM 1539 C C . ILE A 1 203 ? 1.737 21.027 11.674 1.00 97.81 203 ILE A C 1
ATOM 1541 O O . ILE A 1 203 ? 1.145 21.053 12.751 1.00 97.81 203 ILE A O 1
ATOM 1545 N N . GLN A 1 204 ? 2.956 21.550 11.509 1.00 97.31 204 GLN A N 1
ATOM 1546 C CA . GLN A 1 204 ? 3.664 22.241 12.584 1.00 97.31 204 GLN A CA 1
ATOM 1547 C C . GLN A 1 204 ? 2.853 23.444 13.088 1.00 97.31 204 GLN A C 1
ATOM 1549 O O . GLN A 1 204 ? 2.623 23.568 14.289 1.00 97.31 204 GLN A O 1
ATOM 1554 N N . HIS A 1 205 ? 2.356 24.283 12.175 1.00 97.62 205 HIS A N 1
ATOM 1555 C CA . HIS A 1 205 ? 1.528 25.435 12.523 1.00 97.62 205 HIS A CA 1
ATOM 1556 C C . HIS A 1 205 ? 0.244 25.033 13.268 1.00 97.62 205 HIS A C 1
ATOM 1558 O O . HIS A 1 205 ? -0.131 25.673 14.251 1.00 97.62 205 HIS A O 1
ATOM 1564 N N . GLU A 1 206 ? -0.418 23.953 12.845 1.00 97.50 206 GLU A N 1
ATOM 1565 C CA . GLU A 1 206 ? -1.602 23.434 13.534 1.00 97.50 206 GLU A CA 1
ATOM 1566 C C . GLU A 1 206 ? -1.257 22.945 14.950 1.00 97.50 206 GLU A C 1
ATOM 1568 O O . GLU A 1 206 ? -2.001 23.223 15.890 1.00 97.50 206 GLU A O 1
ATOM 1573 N N . ALA A 1 207 ? -0.109 22.285 15.125 1.00 97.62 207 ALA A N 1
ATOM 1574 C CA . ALA A 1 207 ? 0.357 21.786 16.417 1.00 97.62 207 ALA A CA 1
ATOM 1575 C C . ALA A 1 207 ? 0.752 22.896 17.405 1.00 97.62 207 ALA A C 1
ATOM 1577 O O . ALA A 1 207 ? 0.537 22.760 18.612 1.00 97.62 207 ALA A O 1
ATOM 1578 N N . GLU A 1 208 ? 1.295 24.003 16.904 1.00 96.69 208 GLU A N 1
ATOM 1579 C CA . GLU A 1 208 ? 1.644 25.187 17.700 1.00 96.69 208 GLU A CA 1
ATOM 1580 C C . GLU A 1 208 ? 0.424 26.082 17.987 1.00 96.69 208 GLU A C 1
ATOM 1582 O O . GLU A 1 208 ? 0.423 26.834 18.962 1.00 96.69 208 GLU A O 1
ATOM 1587 N N . GLY A 1 209 ? -0.621 25.982 17.162 1.00 97.06 209 GLY A N 1
ATOM 1588 C CA . GLY A 1 209 ? -1.831 26.793 17.235 1.00 97.06 209 GLY A CA 1
ATOM 1589 C C . GLY A 1 209 ? -3.043 26.049 17.797 1.00 97.06 209 GLY A C 1
ATOM 1590 O O . GLY A 1 209 ? -3.148 25.799 18.999 1.00 97.06 209 GLY A O 1
ATOM 1591 N N . GLN A 1 210 ? -4.012 25.775 16.917 1.00 94.62 210 GLN A N 1
ATOM 1592 C CA . GLN A 1 210 ? -5.361 25.332 17.294 1.00 94.62 210 GLN A CA 1
ATOM 1593 C C . GLN A 1 210 ? -5.456 23.846 17.657 1.00 94.62 210 GLN A C 1
ATOM 1595 O O . GLN A 1 210 ? -6.434 23.459 18.297 1.00 94.62 210 GLN A O 1
ATOM 1600 N N . LYS A 1 211 ? -4.454 23.029 17.304 1.00 96.81 211 LYS A N 1
ATOM 1601 C CA . LYS A 1 211 ? -4.343 21.616 17.696 1.00 96.81 211 LYS A CA 1
ATOM 1602 C C . LYS A 1 211 ? -5.567 20.787 17.298 1.00 96.81 211 LYS A C 1
ATOM 1604 O O . LYS A 1 211 ? -6.074 19.966 18.066 1.00 96.81 211 LYS A O 1
ATOM 1609 N N . ARG A 1 212 ? -6.068 21.006 16.082 1.00 95.31 212 ARG A N 1
ATOM 1610 C CA . ARG A 1 212 ? -7.196 20.263 15.512 1.00 95.31 212 ARG A CA 1
ATOM 1611 C C . ARG A 1 212 ? -6.685 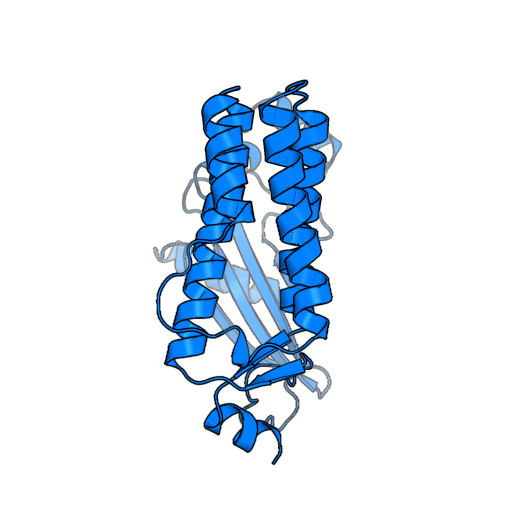19.028 14.784 1.00 95.31 212 ARG A C 1
ATOM 1613 O O . ARG A 1 212 ? -5.965 19.116 13.787 1.00 95.31 212 ARG A O 1
ATOM 1620 N N . VAL A 1 213 ? -7.057 17.858 15.300 1.00 86.38 213 VAL A N 1
ATOM 1621 C CA . VAL A 1 213 ? -6.600 16.555 14.791 1.00 86.38 213 VAL A CA 1
ATOM 1622 C C . VAL A 1 213 ? -7.030 16.334 13.341 1.00 86.38 213 VAL A C 1
ATOM 1624 O O . VAL A 1 213 ? -6.236 15.867 12.533 1.00 86.38 213 VAL A O 1
ATOM 1627 N N . ASP A 1 214 ? -8.261 16.694 12.987 1.00 85.50 214 ASP A N 1
ATOM 1628 C CA . ASP A 1 214 ? -8.802 16.545 11.635 1.00 85.50 214 ASP A CA 1
ATOM 1629 C C . ASP A 1 214 ? -8.018 17.369 10.604 1.00 85.50 214 ASP A C 1
ATOM 1631 O O . ASP A 1 214 ? -7.685 16.860 9.534 1.00 85.50 214 ASP A O 1
ATOM 1635 N N . VAL A 1 215 ? -7.647 18.605 10.948 1.00 90.44 215 VAL A N 1
ATOM 1636 C CA . VAL A 1 215 ? -6.852 19.484 10.078 1.00 90.44 215 VAL A CA 1
ATOM 1637 C C . VAL A 1 215 ? -5.425 18.955 9.922 1.00 90.44 215 VAL A C 1
ATOM 1639 O O . VAL A 1 215 ? -4.925 18.849 8.800 1.00 90.44 215 VAL A O 1
ATOM 1642 N N . ALA A 1 216 ? -4.786 18.533 11.018 1.00 89.88 216 ALA A N 1
ATOM 1643 C CA . ALA A 1 216 ? -3.457 17.926 10.968 1.00 89.88 216 ALA A CA 1
ATOM 1644 C C . ALA A 1 216 ? -3.438 16.639 10.117 1.00 89.88 216 ALA A C 1
ATOM 1646 O O . ALA A 1 216 ? -2.532 16.446 9.304 1.00 89.88 216 ALA A O 1
ATOM 1647 N N . LEU A 1 217 ? -4.464 15.787 10.237 1.00 88.94 217 LEU A N 1
ATOM 1648 C CA . LEU A 1 217 ? -4.607 14.574 9.426 1.00 88.94 217 LEU A CA 1
ATOM 1649 C C . LEU A 1 217 ? -4.824 14.877 7.936 1.00 88.94 217 LEU A C 1
ATOM 1651 O O . LEU A 1 217 ? -4.308 14.144 7.092 1.00 88.94 217 LEU A O 1
ATOM 1655 N N . GLN A 1 218 ? -5.537 15.952 7.585 1.00 91.31 218 GLN A N 1
ATOM 1656 C CA . GLN A 1 218 ? -5.694 16.368 6.185 1.00 91.31 218 GLN A CA 1
ATOM 1657 C C . GLN A 1 218 ? -4.357 16.773 5.556 1.00 91.31 218 GLN A C 1
ATOM 1659 O O . GLN A 1 218 ? -4.045 16.330 4.448 1.00 91.31 218 GLN A O 1
ATOM 1664 N N . HIS A 1 219 ? -3.555 17.580 6.254 1.00 96.56 219 HIS A N 1
ATOM 1665 C CA . HIS A 1 219 ? -2.217 17.957 5.789 1.00 96.56 219 HIS A CA 1
ATOM 1666 C C . HIS A 1 219 ? -1.289 16.743 5.689 1.00 96.56 219 HIS A C 1
ATOM 1668 O O . HIS A 1 219 ? -0.580 16.568 4.698 1.00 96.56 219 HIS A O 1
ATOM 1674 N N . LEU A 1 220 ? -1.362 15.834 6.661 1.00 94.12 220 LEU A N 1
ATOM 1675 C CA . LEU A 1 220 ? -0.607 14.588 6.638 1.00 94.12 220 LEU A CA 1
ATOM 1676 C C . LEU A 1 220 ? -0.974 13.703 5.432 1.00 94.12 220 LEU A C 1
ATOM 1678 O O . LEU A 1 220 ? -0.091 13.173 4.755 1.00 94.12 220 LEU A O 1
ATOM 1682 N N . ALA A 1 221 ? -2.267 13.571 5.126 1.00 92.75 221 ALA A N 1
ATOM 1683 C CA . ALA A 1 221 ? -2.734 12.826 3.962 1.00 92.75 221 ALA A CA 1
ATOM 1684 C C . ALA A 1 221 ? -2.232 13.450 2.648 1.00 92.75 221 ALA A C 1
ATOM 1686 O O . ALA A 1 221 ? -1.746 12.728 1.775 1.00 92.75 221 ALA A O 1
ATOM 1687 N N . LYS A 1 222 ? -2.284 14.784 2.521 1.00 94.56 222 LYS A N 1
ATOM 1688 C CA . LYS A 1 222 ? -1.736 15.513 1.363 1.00 94.56 222 LYS A CA 1
ATOM 1689 C C . LYS A 1 222 ? -0.228 15.309 1.219 1.00 94.56 222 LYS A C 1
ATOM 1691 O O . LYS A 1 222 ? 0.241 15.017 0.121 1.00 94.56 222 LYS A O 1
ATOM 1696 N N . ALA A 1 223 ? 0.528 15.374 2.317 1.00 94.00 223 ALA A N 1
ATOM 1697 C CA . ALA A 1 223 ? 1.960 15.080 2.309 1.00 94.00 223 ALA A CA 1
ATOM 1698 C C . ALA A 1 223 ? 2.240 13.669 1.752 1.00 94.00 223 ALA A C 1
ATOM 1700 O O . ALA A 1 223 ? 3.102 13.507 0.887 1.00 94.00 223 ALA A O 1
ATOM 1701 N N . GLY A 1 224 ? 1.458 12.664 2.166 1.00 93.62 224 GLY A N 1
ATOM 1702 C CA . GLY A 1 224 ? 1.552 11.298 1.641 1.00 93.62 224 GLY A CA 1
ATOM 1703 C C . GLY A 1 224 ? 1.212 11.168 0.147 1.00 93.62 224 GLY A C 1
ATOM 1704 O O . GLY A 1 224 ? 1.863 10.402 -0.567 1.00 93.62 224 GLY A O 1
ATOM 1705 N N . GLN A 1 225 ? 0.247 11.942 -0.361 1.00 93.75 225 GLN A N 1
ATOM 1706 C CA . GLN A 1 225 ? -0.109 11.960 -1.790 1.00 93.75 225 GLN A CA 1
ATOM 1707 C C . GLN A 1 225 ? 1.036 12.465 -2.681 1.00 93.75 225 GLN A C 1
ATOM 1709 O O . GLN A 1 225 ? 1.192 12.004 -3.816 1.00 93.75 225 GLN A O 1
ATOM 1714 N N . TYR A 1 226 ? 1.879 13.373 -2.185 1.00 94.19 226 TYR A N 1
ATOM 1715 C CA . TYR A 1 226 ? 3.065 13.800 -2.928 1.00 94.19 226 TYR A CA 1
ATOM 1716 C C . TYR A 1 226 ? 4.104 12.681 -3.054 1.00 94.19 226 TYR A C 1
ATOM 1718 O O . TYR A 1 226 ? 4.752 12.577 -4.097 1.00 94.19 226 TYR A O 1
ATOM 1726 N N . CYS A 1 227 ? 4.229 11.800 -2.055 1.00 91.50 227 CYS A N 1
ATOM 1727 C CA . CYS A 1 227 ? 5.118 10.639 -2.139 1.00 91.50 227 CYS A CA 1
ATOM 1728 C C . CYS A 1 227 ? 4.696 9.692 -3.270 1.00 91.50 227 CYS A C 1
ATOM 1730 O O . CYS A 1 227 ? 5.527 9.290 -4.085 1.00 91.50 227 CYS A O 1
ATOM 1732 N N . THR A 1 228 ? 3.403 9.366 -3.355 1.00 92.25 228 THR A N 1
ATOM 1733 C CA . THR A 1 228 ? 2.884 8.466 -4.396 1.00 92.25 228 THR A CA 1
ATOM 1734 C C . THR A 1 228 ? 2.968 9.097 -5.783 1.00 92.25 228 THR A C 1
ATOM 1736 O O . THR A 1 228 ? 3.432 8.445 -6.716 1.00 92.25 228 THR A O 1
ATOM 1739 N N . SER A 1 229 ? 2.615 10.378 -5.911 1.00 93.06 229 SER A N 1
ATOM 1740 C CA . SER A 1 229 ? 2.679 11.117 -7.182 1.00 93.06 229 SER A CA 1
ATOM 1741 C C . SER A 1 229 ? 4.109 11.206 -7.716 1.00 93.06 229 SER A C 1
ATOM 1743 O O . SER A 1 229 ? 4.365 10.954 -8.894 1.00 93.06 229 SER A O 1
ATOM 1745 N N . CYS A 1 230 ? 5.066 11.486 -6.833 1.00 92.62 230 CYS A N 1
ATOM 1746 C CA . CYS A 1 230 ? 6.479 11.521 -7.177 1.00 92.62 230 CYS A CA 1
ATOM 1747 C C . CYS A 1 230 ? 6.987 10.141 -7.628 1.00 92.62 230 CYS A C 1
ATOM 1749 O O . CYS A 1 230 ? 7.607 10.022 -8.685 1.00 92.62 230 CYS A O 1
ATOM 1751 N N . HIS A 1 231 ? 6.655 9.079 -6.887 1.00 93.06 231 HIS A N 1
ATOM 1752 C CA . HIS A 1 231 ? 7.055 7.709 -7.226 1.00 93.06 231 HIS A CA 1
ATOM 1753 C C . HIS A 1 231 ? 6.394 7.164 -8.496 1.00 93.06 231 HIS A C 1
ATOM 1755 O O . HIS A 1 231 ? 6.946 6.243 -9.098 1.00 93.06 231 HIS A O 1
ATOM 1761 N N . ALA A 1 232 ? 5.251 7.721 -8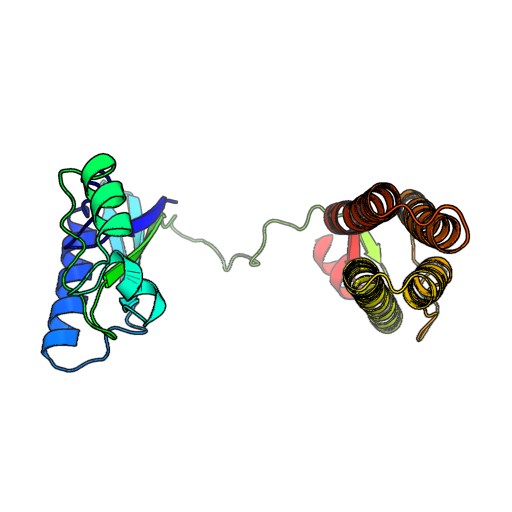.899 1.00 92.12 232 ALA A N 1
ATOM 1762 C CA . ALA A 1 232 ? 4.592 7.435 -10.169 1.00 92.12 232 ALA A CA 1
ATOM 1763 C C . ALA A 1 232 ? 5.179 8.231 -11.346 1.00 92.12 232 ALA A C 1
ATOM 1765 O O . ALA A 1 232 ? 4.966 7.855 -12.492 1.00 92.12 232 ALA A O 1
ATOM 1766 N N . THR A 1 233 ? 5.919 9.310 -11.076 1.00 93.19 233 THR A N 1
ATOM 1767 C CA . THR A 1 233 ? 6.442 10.216 -12.110 1.00 93.19 233 THR A CA 1
ATOM 1768 C C . THR A 1 233 ? 7.916 9.972 -12.397 1.00 93.19 233 THR A C 1
ATOM 1770 O O . THR A 1 233 ? 8.332 10.010 -13.551 1.00 93.19 233 THR A O 1
ATOM 1773 N N . PHE A 1 234 ? 8.717 9.710 -11.365 1.00 93.88 234 PHE A N 1
ATOM 1774 C CA . PHE A 1 234 ? 10.171 9.756 -11.461 1.00 93.88 234 PHE A CA 1
ATOM 1775 C C . PHE A 1 234 ? 10.839 8.454 -11.027 1.00 93.88 234 PHE A C 1
ATOM 1777 O O . PHE A 1 234 ? 10.393 7.776 -10.097 1.00 93.88 234 PHE A O 1
ATOM 1784 N N . ARG A 1 235 ? 11.976 8.149 -11.658 1.00 93.25 235 ARG A N 1
ATOM 1785 C CA . ARG A 1 235 ? 12.862 7.045 -11.272 1.00 93.25 235 ARG A CA 1
ATOM 1786 C C . ARG A 1 235 ? 14.325 7.506 -11.221 1.00 93.25 235 ARG A C 1
ATOM 1788 O O . ARG A 1 235 ? 14.897 7.852 -12.251 1.00 93.25 235 ARG A O 1
ATOM 1795 N N . PRO A 1 236 ? 14.972 7.524 -10.046 1.00 93.56 236 PRO A N 1
ATOM 1796 C CA . PRO A 1 236 ? 16.411 7.760 -9.957 1.00 93.56 236 PRO A CA 1
ATOM 1797 C C . PRO A 1 236 ? 17.211 6.625 -10.616 1.00 93.56 236 PRO A C 1
ATOM 1799 O O . PRO A 1 236 ? 17.017 5.464 -10.259 1.00 93.56 236 PRO A O 1
ATOM 1802 N N . VAL A 1 237 ? 18.123 6.951 -11.535 1.00 92.88 237 VAL A N 1
ATOM 1803 C CA . VAL A 1 237 ? 18.938 5.984 -12.304 1.00 92.88 237 VAL A CA 1
ATOM 1804 C C . VAL A 1 237 ? 20.396 6.423 -12.402 1.00 92.88 237 VAL A C 1
ATOM 1806 O O . VAL A 1 237 ? 20.723 7.581 -12.149 1.00 92.88 237 VAL A O 1
ATOM 1809 N N . THR A 1 238 ? 21.304 5.482 -12.676 1.00 91.88 238 THR A N 1
ATOM 1810 C CA . THR A 1 238 ? 22.748 5.751 -12.771 1.00 91.88 238 THR A CA 1
ATOM 1811 C C . THR A 1 238 ? 23.015 6.106 -14.221 1.00 91.88 238 THR A C 1
ATOM 1813 O O . THR A 1 238 ? 22.222 5.738 -15.093 1.00 91.88 238 THR A O 1
ATOM 1816 N N . PRO A 1 239 ? 24.150 6.748 -14.527 1.00 87.62 239 PRO A N 1
ATOM 1817 C CA . PRO A 1 239 ? 24.590 6.882 -15.910 1.00 87.62 239 PRO A CA 1
ATOM 1818 C C . PRO A 1 239 ? 24.571 5.542 -16.673 1.00 87.62 239 PRO A C 1
ATOM 1820 O O . PRO A 1 239 ? 24.062 5.484 -17.789 1.00 87.62 239 PRO A O 1
ATOM 1823 N N . ASN A 1 240 ? 25.007 4.448 -16.034 1.00 82.44 240 ASN A N 1
ATOM 1824 C CA . ASN A 1 240 ? 25.014 3.109 -16.634 1.00 82.44 240 ASN A CA 1
ATOM 1825 C C . ASN A 1 240 ? 23.593 2.566 -16.882 1.00 82.44 240 ASN A C 1
ATOM 1827 O O . ASN A 1 240 ? 23.304 2.081 -17.971 1.00 82.44 240 ASN A O 1
ATOM 1831 N N . GLU A 1 241 ? 22.684 2.684 -15.909 1.00 82.00 241 GLU A N 1
ATOM 1832 C CA . GLU A 1 241 ? 21.281 2.250 -16.055 1.00 82.00 241 GLU A CA 1
ATOM 1833 C C . GLU A 1 241 ? 20.510 3.100 -17.081 1.00 82.00 241 GLU A C 1
ATOM 1835 O O . GLU A 1 241 ? 19.610 2.601 -17.754 1.00 82.00 241 GLU A O 1
ATOM 1840 N N . SER A 1 242 ? 20.863 4.381 -17.224 1.00 76.31 242 SER A N 1
ATOM 1841 C CA . SER A 1 242 ? 20.275 5.274 -18.226 1.00 76.31 242 SER A CA 1
ATOM 1842 C C . SER A 1 242 ? 20.736 4.934 -19.644 1.00 76.31 242 SER A C 1
ATOM 1844 O O . SER A 1 242 ? 19.931 5.013 -20.567 1.00 76.31 242 SER A O 1
ATOM 1846 N N . ALA A 1 243 ? 22.005 4.555 -19.822 1.00 67.75 243 ALA A N 1
ATOM 1847 C CA . ALA A 1 243 ? 22.569 4.203 -21.126 1.00 67.75 243 ALA A CA 1
ATOM 1848 C C . ALA A 1 243 ? 21.994 2.891 -21.687 1.00 67.75 243 ALA A C 1
ATOM 1850 O O . ALA A 1 243 ? 21.824 2.765 -22.896 1.00 67.75 243 ALA A O 1
ATOM 1851 N N . VAL A 1 244 ? 21.658 1.938 -20.811 1.00 60.41 244 VAL A N 1
ATOM 1852 C CA . VAL A 1 244 ? 21.006 0.668 -21.182 1.00 60.41 244 VAL A CA 1
ATOM 1853 C C . VAL A 1 244 ? 19.531 0.868 -21.554 1.00 60.41 244 VAL A C 1
ATOM 1855 O O . VAL A 1 244 ? 19.006 0.121 -22.364 1.00 60.41 244 VAL A O 1
ATOM 1858 N N . ALA A 1 245 ? 18.857 1.883 -21.003 1.00 56.00 245 ALA A N 1
ATOM 1859 C CA . ALA A 1 245 ? 17.443 2.155 -21.282 1.00 56.00 245 ALA A CA 1
ATOM 1860 C C . ALA A 1 245 ? 17.185 2.929 -22.595 1.00 56.00 245 ALA A C 1
ATOM 1862 O O . ALA A 1 245 ? 16.026 3.128 -22.951 1.00 56.00 245 ALA A O 1
ATOM 1863 N N . GLN A 1 246 ? 18.236 3.414 -23.268 1.00 52.00 246 GLN A N 1
ATOM 1864 C CA . GLN A 1 246 ? 18.164 4.168 -24.533 1.00 52.00 246 GLN A CA 1
ATOM 1865 C C . GLN A 1 246 ? 18.560 3.333 -25.768 1.00 52.00 246 GLN A C 1
ATOM 1867 O O . GLN A 1 246 ? 18.562 3.869 -26.877 1.00 52.00 246 GLN A O 1
ATOM 1872 N N . GLN A 1 247 ? 18.914 2.059 -25.574 1.00 43.69 247 GLN A N 1
ATOM 1873 C CA . GLN A 1 247 ? 19.220 1.072 -26.620 1.00 43.69 247 GLN A CA 1
ATOM 1874 C C . GLN A 1 247 ? 18.049 0.104 -26.774 1.00 43.69 247 GLN A C 1
ATOM 1876 O O . GLN A 1 247 ? 17.810 -0.327 -27.922 1.00 43.69 247 GLN A O 1
#

Foldseek 3Di:
DDKDWAAPFAQAPVRHDDPVQVVVNVVLVVCVVVPDFQAFDKDWDWDQDPNFTKIKIKGWDFDAPVNCCQQEQDHDPVSVVVSCVVRVPGRRHHDDGRDGSTIIMDMDTDDPDDDPPPPDDQQPAAEQADAPQLVVQVVVQVVLLVVLLVQLVVCLVVLNLVSQLVSLVCNLVTPNDGDDNVVSDDPVLCVLSNVLSVLSVQSNVCSVPVSDSVSNVVSSVSNVVSVVVDVSHYDYDYPVRVVVSVD

pLDDT: mean 90.51, std 11.4, range [41.97, 97.88]